Protein AF-A0A941F5E9-F1 (afdb_monomer)

Solvent-accessible surface area (backbone atoms only — not comparable to full-atom values): 12817 Å² total; per-residue (Å²): 137,87,81,87,82,81,92,77,90,82,91,79,88,79,83,85,77,77,79,77,82,74,78,87,77,81,87,81,87,89,70,94,73,84,89,80,88,80,86,87,84,84,90,87,77,89,78,81,79,82,77,56,93,50,72,60,92,78,27,31,37,91,85,70,44,67,61,79,49,82,89,49,44,69,27,59,52,26,17,14,44,67,62,48,64,56,68,90,74,86,52,70,53,51,50,56,78,83,54,34,88,51,96,57,40,43,28,26,33,28,43,47,34,20,51,28,50,43,51,52,52,55,40,51,41,32,75,72,67,32,24,25,55,51,54,35,46,47,70,75,60,58,86,76,94,64,66,59,65,59,54,41,50,50,46,28,59,73,64,71,44,59,70,82,44,76,56,64,80,42,74,66,50,47,48,45,49,51,44,44,50,25,21,70,69,50,76,44,92,77,72,48,71,67,51,48,51,58,16,58,74,74,111

Secondary structure (DSSP, 8-state):
--------------------------------------PPPPP-S--------PPPTT---TTSSSS--TTS-HHHHTT-TT-PBP-S---TTBPPTTT---SSB--BSSHHHHHHHHHHHHHHHHHTT--SHHHHHHHHS--SSS-HHHHHHHHHHHHT--TTPPPP--HHHHHHHHHHHHHHHHTS----HHHHHHHHTT-

Radius of gyration: 22.78 Å; Cα contacts (8 Å, |Δi|>4): 235; chains: 1; bounding box: 55×87×43 Å

Mean predicted aligned error: 12.24 Å

Structure (mmCIF, N/CA/C/O backbone):
data_AF-A0A941F5E9-F1
#
_entry.id   AF-A0A941F5E9-F1
#
loop_
_atom_site.group_PDB
_atom_site.id
_atom_site.type_symbol
_atom_site.label_atom_id
_atom_site.label_alt_id
_atom_site.label_comp_id
_atom_site.label_asym_id
_atom_site.label_entity_id
_atom_site.label_seq_id
_atom_site.pdbx_PDB_ins_code
_atom_site.Cartn_x
_atom_site.Cartn_y
_atom_site.Cartn_z
_atom_site.occupancy
_atom_site.B_iso_or_equiv
_atom_site.auth_seq_id
_atom_site.auth_comp_id
_atom_site.auth_asym_id
_atom_site.auth_atom_id
_atom_site.pdbx_PDB_model_num
ATOM 1 N N . MET A 1 1 ? -1.717 63.035 24.353 1.00 38.66 1 MET A N 1
ATOM 2 C CA . MET A 1 1 ? -1.369 62.977 22.916 1.00 38.66 1 MET A CA 1
ATOM 3 C C . MET A 1 1 ? 0.114 62.695 22.775 1.00 38.66 1 MET A C 1
ATOM 5 O O . MET A 1 1 ? 0.890 63.066 23.644 1.00 38.66 1 MET A O 1
ATOM 9 N N . ASP A 1 2 ? 0.431 61.932 21.743 1.00 37.53 2 ASP A N 1
ATOM 10 C CA . ASP A 1 2 ? 1.411 60.852 21.711 1.00 37.53 2 ASP A CA 1
ATOM 11 C C . ASP A 1 2 ? 2.884 61.284 21.568 1.00 37.53 2 ASP A C 1
ATOM 13 O O . ASP A 1 2 ? 3.202 62.313 20.966 1.00 37.53 2 ASP A O 1
ATOM 17 N N . LYS A 1 3 ? 3.790 60.472 22.124 1.00 35.19 3 LYS A N 1
ATOM 18 C CA . LYS A 1 3 ? 5.248 60.646 22.072 1.00 35.19 3 LYS A CA 1
ATOM 19 C C . LYS A 1 3 ? 5.809 59.931 20.836 1.00 35.19 3 LYS A C 1
ATOM 21 O O . LYS A 1 3 ? 5.682 58.727 20.699 1.00 35.19 3 LYS A O 1
ATOM 26 N N . LYS A 1 4 ? 6.544 60.688 20.011 1.00 37.88 4 LYS A N 1
ATOM 27 C CA . LYS A 1 4 ? 7.885 60.356 19.475 1.00 37.88 4 LYS A CA 1
ATOM 28 C C . LYS A 1 4 ? 8.227 58.849 19.327 1.00 37.88 4 LYS A C 1
ATOM 30 O O . LYS A 1 4 ? 8.533 58.227 20.334 1.00 37.88 4 LYS A O 1
ATOM 35 N N . GLN A 1 5 ? 8.470 58.364 18.097 1.00 33.31 5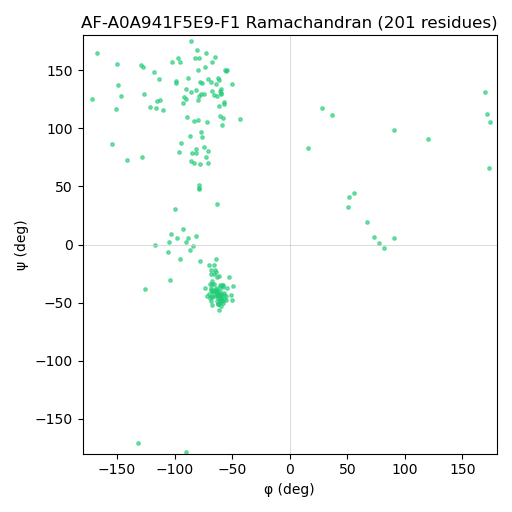 GLN A N 1
ATOM 36 C CA . GLN A 1 5 ? 9.824 58.008 17.599 1.00 33.31 5 GLN A CA 1
ATOM 37 C C . GLN A 1 5 ? 9.851 57.242 16.255 1.00 33.31 5 GLN A C 1
ATOM 39 O O . GLN A 1 5 ? 9.189 56.234 16.064 1.00 33.31 5 GLN A O 1
ATOM 44 N N . LYS A 1 6 ? 10.713 57.758 15.365 1.00 34.59 6 LYS A N 1
ATOM 45 C CA . LYS A 1 6 ? 11.676 57.098 14.458 1.00 34.59 6 LYS A CA 1
ATOM 46 C C . LYS A 1 6 ? 11.300 55.753 13.803 1.00 34.59 6 LYS A C 1
ATOM 48 O O . LYS A 1 6 ? 11.363 54.694 14.414 1.00 34.59 6 LYS A O 1
ATOM 53 N N . LYS A 1 7 ? 11.116 55.820 12.477 1.00 33.38 7 LYS A N 1
ATOM 54 C CA . LYS A 1 7 ? 11.259 54.704 11.531 1.00 33.38 7 LYS A CA 1
ATOM 55 C C . LYS A 1 7 ? 12.668 54.104 11.634 1.00 33.38 7 LYS A C 1
ATOM 57 O O . LYS A 1 7 ? 13.647 54.805 11.385 1.00 33.38 7 LYS A O 1
ATOM 62 N N . ILE A 1 8 ? 12.749 52.815 11.952 1.00 31.50 8 ILE A N 1
ATOM 63 C CA . ILE A 1 8 ? 13.931 51.973 11.752 1.00 31.50 8 ILE A CA 1
ATOM 64 C C . ILE A 1 8 ? 13.565 50.945 10.681 1.00 31.50 8 ILE A C 1
ATOM 66 O O . ILE A 1 8 ? 12.566 50.239 10.794 1.00 31.50 8 ILE A O 1
ATOM 70 N N . LEU A 1 9 ? 14.370 50.918 9.624 1.00 26.20 9 LEU A N 1
ATOM 71 C CA . LEU A 1 9 ? 14.350 49.932 8.553 1.00 26.20 9 LEU A CA 1
ATOM 72 C C . LEU A 1 9 ? 15.061 48.662 9.048 1.00 26.20 9 LEU A C 1
ATOM 74 O O . LEU A 1 9 ? 16.208 48.748 9.478 1.00 26.20 9 LEU A O 1
ATOM 78 N N . PHE A 1 10 ? 14.419 47.499 8.934 1.00 25.64 10 PHE A N 1
ATOM 79 C CA . PHE A 1 10 ? 15.102 46.204 8.962 1.00 25.64 10 PHE A CA 1
ATOM 80 C C . PHE A 1 10 ? 14.805 45.457 7.662 1.00 25.64 10 PHE A C 1
ATOM 82 O O . PHE A 1 10 ? 13.654 45.166 7.343 1.00 25.64 10 PHE A O 1
ATOM 89 N N . ILE A 1 11 ? 15.872 45.176 6.914 1.00 35.97 11 ILE A N 1
ATOM 90 C CA . ILE A 1 11 ? 15.914 44.193 5.834 1.00 35.97 11 ILE A CA 1
ATOM 91 C C . ILE A 1 11 ? 16.383 42.870 6.451 1.00 35.97 11 ILE A C 1
ATOM 93 O O . ILE A 1 11 ? 17.484 42.807 6.990 1.00 35.97 11 ILE A O 1
ATOM 97 N N . SER A 1 12 ? 15.571 41.822 6.330 1.00 27.95 12 SER A N 1
ATOM 98 C CA . SER A 1 12 ? 15.948 40.396 6.330 1.00 27.95 12 SER A CA 1
ATOM 99 C C . SER A 1 12 ? 14.672 39.617 5.958 1.00 27.95 12 SER A C 1
ATOM 101 O O . SER A 1 12 ? 13.603 39.894 6.481 1.00 27.95 12 SER A O 1
ATOM 103 N N . GLY A 1 13 ? 14.617 38.751 4.944 1.00 26.12 13 GLY A N 1
ATOM 104 C CA . GLY A 1 13 ? 15.560 37.692 4.602 1.00 26.12 13 GLY A CA 1
ATOM 105 C C . GLY A 1 13 ? 15.117 36.419 5.327 1.00 26.12 13 GLY A C 1
ATOM 106 O O . GLY A 1 13 ? 15.392 36.283 6.512 1.00 26.12 13 GLY A O 1
ATOM 107 N N . GLY A 1 14 ? 14.405 35.507 4.652 1.00 25.39 14 GLY A N 1
ATOM 108 C CA . GLY A 1 14 ? 13.946 34.269 5.293 1.00 25.39 14 GLY A CA 1
ATOM 109 C C . GLY A 1 14 ? 13.002 33.411 4.457 1.00 25.39 14 GLY A C 1
ATOM 110 O O . GLY A 1 14 ? 11.842 33.229 4.809 1.00 25.39 14 GLY A O 1
ATOM 111 N N . LEU A 1 15 ? 13.512 32.872 3.352 1.00 27.59 15 LEU A N 1
ATOM 112 C CA . LEU A 1 15 ? 12.934 31.738 2.638 1.00 27.59 15 LEU A CA 1
ATOM 113 C C . LEU A 1 15 ? 12.851 30.543 3.609 1.00 27.59 15 LEU A C 1
ATOM 115 O O . LEU A 1 15 ? 13.880 29.981 3.976 1.00 27.59 15 LEU A O 1
ATOM 119 N N . VAL A 1 16 ? 11.655 30.145 4.052 1.00 27.73 16 VAL A N 1
ATOM 120 C CA . VAL A 1 16 ? 11.499 28.915 4.849 1.00 27.73 16 VAL A CA 1
ATOM 121 C C . VAL A 1 16 ? 11.474 27.726 3.894 1.00 27.73 16 VAL A C 1
ATOM 123 O O . VAL A 1 16 ? 10.430 27.177 3.552 1.00 27.73 16 VAL A O 1
ATOM 126 N N . THR A 1 17 ? 12.659 27.326 3.441 1.00 30.50 17 THR A N 1
ATOM 127 C CA . THR A 1 17 ? 12.907 25.973 2.947 1.00 30.50 17 THR A CA 1
ATOM 128 C C . THR A 1 17 ? 12.984 25.036 4.147 1.00 30.50 17 THR A C 1
ATOM 130 O O . THR A 1 17 ? 14.070 24.722 4.632 1.00 30.50 17 THR A O 1
ATOM 133 N N . THR A 1 18 ? 11.848 24.558 4.647 1.00 31.12 18 THR A N 1
ATOM 134 C CA . THR A 1 18 ? 11.848 23.348 5.477 1.00 31.12 18 THR A CA 1
ATOM 135 C C . THR A 1 18 ? 11.891 22.139 4.556 1.00 31.12 18 THR A C 1
ATOM 137 O O . THR A 1 18 ? 10.886 21.517 4.220 1.00 31.12 18 THR A O 1
ATOM 140 N N . GLY A 1 19 ? 13.115 21.822 4.130 1.00 31.33 19 GLY A N 1
ATOM 141 C CA . GLY A 1 19 ? 13.457 20.512 3.613 1.00 31.33 19 GLY A CA 1
ATOM 142 C C . GLY A 1 19 ? 13.172 19.467 4.685 1.00 31.33 19 GLY A C 1
ATOM 143 O O . GLY A 1 19 ? 13.932 19.309 5.633 1.00 31.33 19 GLY A O 1
ATOM 144 N N . ALA A 1 20 ? 12.069 18.745 4.531 1.00 31.70 20 ALA A N 1
ATOM 145 C CA . ALA A 1 20 ? 11.838 17.503 5.241 1.00 31.70 20 ALA A CA 1
ATOM 146 C C . ALA A 1 20 ? 12.254 16.359 4.312 1.00 31.70 20 ALA A C 1
ATOM 148 O O . ALA A 1 20 ? 11.427 15.715 3.670 1.00 31.70 20 ALA A O 1
ATOM 149 N N . ILE A 1 21 ? 13.563 16.106 4.232 1.00 34.19 21 ILE A N 1
ATOM 150 C CA . ILE A 1 21 ? 14.062 14.799 3.800 1.00 34.19 21 ILE A CA 1
ATOM 151 C C . ILE A 1 21 ? 13.743 13.832 4.945 1.00 34.19 21 ILE A C 1
ATOM 153 O O . ILE A 1 21 ? 14.587 13.523 5.779 1.00 34.19 21 ILE A O 1
ATOM 157 N N . VAL A 1 22 ? 12.498 13.361 5.017 1.00 32.97 22 VAL A N 1
ATOM 158 C CA . VAL A 1 22 ? 12.153 12.193 5.835 1.00 32.97 22 VAL A CA 1
ATOM 159 C C . VAL A 1 22 ? 12.438 10.975 4.969 1.00 32.97 22 VAL A C 1
ATOM 161 O O . VAL A 1 22 ? 11.565 10.405 4.322 1.00 32.97 22 VAL A O 1
ATOM 164 N N . THR A 1 23 ? 13.719 10.616 4.881 1.00 31.62 23 THR A N 1
ATOM 165 C CA . THR A 1 23 ? 14.115 9.329 4.307 1.00 31.62 23 THR A CA 1
ATOM 166 C C . THR A 1 23 ? 13.826 8.262 5.352 1.00 31.62 23 THR A C 1
ATOM 168 O O . THR A 1 23 ? 14.656 7.982 6.211 1.00 31.62 23 THR A O 1
ATOM 171 N N . THR A 1 24 ? 12.641 7.658 5.286 1.00 36.28 24 THR A N 1
ATOM 172 C CA . THR A 1 24 ? 12.257 6.556 6.170 1.00 36.28 24 THR A CA 1
ATOM 173 C C . THR A 1 24 ? 13.214 5.369 5.982 1.00 36.28 24 THR A C 1
ATOM 175 O O . THR A 1 24 ? 13.256 4.696 4.944 1.00 36.28 24 THR A O 1
ATOM 178 N N . ILE A 1 25 ? 14.027 5.112 7.004 1.00 37.88 25 ILE A N 1
ATOM 179 C CA . ILE A 1 25 ? 14.718 3.847 7.259 1.00 37.88 25 ILE A CA 1
ATOM 180 C C . ILE A 1 25 ? 14.036 3.270 8.492 1.00 37.88 25 ILE A C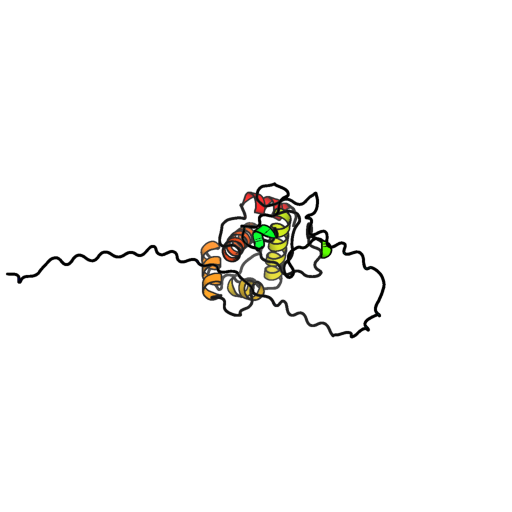 1
ATOM 182 O O . ILE A 1 25 ? 14.175 3.854 9.550 1.00 37.88 25 ILE A O 1
ATOM 186 N N . LEU A 1 26 ? 13.354 2.122 8.405 1.00 37.97 26 LEU A N 1
ATOM 187 C CA . LEU A 1 26 ? 12.934 1.405 9.626 1.00 37.97 26 LEU A CA 1
ATOM 188 C C . LEU A 1 26 ? 12.754 -0.092 9.406 1.00 37.97 26 LEU A C 1
ATOM 190 O O . LEU A 1 26 ? 11.739 -0.553 8.892 1.00 37.97 26 LEU A O 1
ATOM 194 N N . LEU A 1 27 ? 13.863 -0.824 9.553 1.00 31.34 27 LEU A N 1
ATOM 195 C CA . LEU A 1 27 ? 13.953 -2.280 9.392 1.00 31.34 27 LEU A CA 1
ATOM 196 C C . LEU A 1 27 ? 13.662 -2.824 10.780 1.00 31.34 27 LEU A C 1
ATOM 198 O O . LEU A 1 27 ? 14.276 -2.344 11.723 1.00 31.34 27 LEU A O 1
ATOM 202 N N . ILE A 1 28 ? 12.800 -3.831 10.876 1.00 37.75 28 ILE A N 1
ATOM 203 C CA . ILE A 1 28 ? 13.044 -5.117 11.544 1.00 37.75 28 ILE A CA 1
ATOM 204 C C . ILE A 1 28 ? 11.707 -5.865 11.526 1.00 37.75 28 ILE A C 1
ATOM 206 O O . ILE A 1 28 ? 10.797 -5.583 12.296 1.00 37.75 28 ILE A O 1
ATOM 210 N N . ARG A 1 29 ? 11.604 -6.872 10.653 1.00 41.31 29 ARG A N 1
ATOM 211 C CA . ARG A 1 29 ? 10.613 -7.945 10.781 1.00 41.31 29 ARG A CA 1
ATOM 212 C C . ARG A 1 29 ? 11.307 -9.093 11.512 1.00 41.31 29 ARG A C 1
ATOM 214 O O . ARG A 1 29 ? 11.933 -9.943 10.883 1.00 41.31 29 ARG A O 1
ATOM 221 N N . ARG A 1 30 ? 11.285 -9.090 12.850 1.00 32.94 30 ARG A N 1
ATOM 222 C CA . ARG A 1 30 ? 11.841 -10.196 13.651 1.00 32.94 30 ARG A CA 1
ATOM 223 C C . ARG A 1 30 ? 10.912 -11.410 13.527 1.00 32.94 30 ARG A C 1
ATOM 225 O O . ARG A 1 30 ? 9.851 -11.457 14.136 1.00 32.94 30 ARG A O 1
ATOM 232 N N . ARG A 1 31 ? 11.332 -12.417 12.758 1.00 39.66 31 ARG A N 1
ATOM 233 C CA . ARG A 1 31 ? 10.872 -13.806 12.907 1.00 39.66 31 ARG A CA 1
ATOM 234 C C . ARG A 1 31 ? 12.073 -14.660 13.307 1.00 39.66 31 ARG A C 1
ATOM 236 O O . ARG A 1 31 ? 13.047 -14.741 12.567 1.00 39.66 31 ARG A O 1
ATOM 243 N N . ASN A 1 32 ? 11.995 -15.262 14.492 1.00 31.41 32 ASN A N 1
ATOM 244 C CA . ASN A 1 32 ? 12.968 -16.221 15.012 1.00 31.41 32 ASN A CA 1
ATOM 245 C C . ASN A 1 32 ? 13.118 -17.411 14.053 1.00 31.41 32 ASN A C 1
ATOM 247 O O . ASN A 1 32 ? 12.147 -18.127 13.806 1.00 31.41 32 ASN A O 1
ATOM 251 N N . LYS A 1 33 ? 14.338 -17.675 13.573 1.00 38.69 33 LYS A N 1
ATOM 252 C CA . LYS A 1 33 ? 14.728 -19.000 13.076 1.00 38.69 33 LYS A CA 1
ATOM 253 C C . LYS A 1 33 ? 16.207 -19.243 13.391 1.00 38.69 33 LYS A C 1
ATOM 255 O O . LYS A 1 33 ? 17.048 -18.388 13.134 1.00 38.69 33 LYS A O 1
ATOM 260 N N . LYS A 1 34 ? 16.471 -20.385 14.033 1.00 32.44 34 LYS A N 1
ATOM 261 C CA . LYS A 1 34 ? 17.765 -20.835 14.566 1.00 32.44 34 LYS A CA 1
ATOM 262 C C . LYS A 1 34 ? 18.892 -20.725 13.526 1.00 32.44 34 LYS A C 1
ATOM 264 O O . LYS A 1 34 ? 18.698 -21.086 12.368 1.00 32.44 34 LYS A O 1
ATOM 269 N N . ARG A 1 35 ? 20.064 -20.257 13.973 1.00 34.53 35 ARG A N 1
ATOM 270 C CA . ARG A 1 35 ? 21.338 -20.293 13.236 1.00 34.53 35 ARG A CA 1
ATOM 271 C C . ARG A 1 35 ? 21.702 -21.746 12.911 1.00 34.53 35 ARG A C 1
ATOM 273 O O . ARG A 1 35 ? 21.731 -22.571 13.818 1.00 34.53 35 ARG A O 1
ATOM 280 N N . GLN A 1 36 ? 22.039 -22.025 11.657 1.00 32.94 36 GLN A N 1
ATOM 281 C CA . GLN A 1 36 ? 22.926 -23.133 11.307 1.00 32.94 36 GLN A CA 1
ATOM 282 C C . GLN A 1 36 ? 24.198 -22.535 10.704 1.00 32.94 36 GLN A C 1
ATOM 284 O O . GLN A 1 36 ? 24.140 -21.713 9.791 1.00 32.94 36 GLN A O 1
ATOM 289 N N . GLN A 1 37 ? 25.323 -22.892 11.314 1.00 30.23 37 GLN A N 1
ATOM 290 C CA . GLN A 1 37 ? 26.689 -22.604 10.889 1.00 30.23 37 GLN A CA 1
ATOM 291 C C . GLN A 1 37 ? 27.079 -23.634 9.820 1.00 30.23 37 GLN A C 1
ATOM 293 O O . GLN A 1 37 ? 26.855 -24.824 10.020 1.00 30.23 37 GLN A O 1
ATOM 298 N N . GLY A 1 38 ? 27.662 -23.184 8.708 1.00 31.09 38 GLY A N 1
ATOM 299 C CA . GLY A 1 38 ? 28.208 -24.039 7.652 1.00 31.09 38 GLY A CA 1
ATOM 300 C C . GLY A 1 38 ? 29.396 -23.355 6.968 1.00 31.09 38 GLY A C 1
ATOM 301 O O . GLY A 1 38 ? 29.362 -22.145 6.758 1.00 31.09 38 GLY A O 1
ATOM 302 N N . LEU A 1 39 ? 30.446 -24.140 6.718 1.00 29.89 39 LEU A N 1
ATOM 303 C CA . LEU A 1 39 ? 31.827 -23.797 6.344 1.00 29.89 39 LEU A CA 1
ATOM 304 C C . 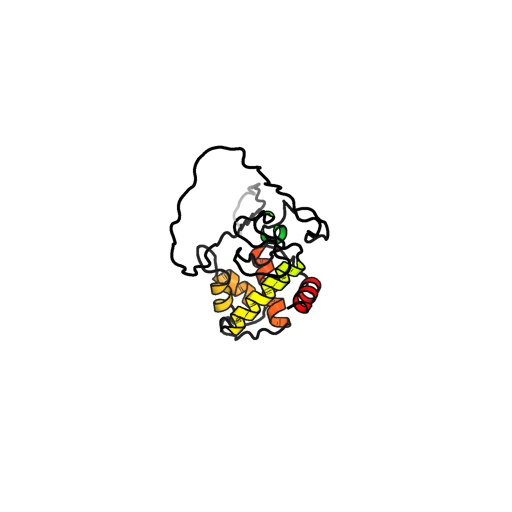LEU A 1 39 ? 32.011 -22.931 5.076 1.00 29.89 39 LEU A C 1
ATOM 306 O O . LEU A 1 39 ? 31.274 -23.051 4.102 1.00 29.89 39 LEU A O 1
ATOM 310 N N . LEU A 1 40 ? 33.092 -22.137 5.073 1.00 31.03 40 LEU A N 1
ATOM 311 C CA . LEU A 1 40 ? 33.660 -21.442 3.907 1.00 31.03 40 LEU A CA 1
ATOM 312 C C . LEU A 1 40 ? 34.435 -22.418 2.997 1.00 31.03 40 LEU A C 1
ATOM 314 O O . LEU A 1 40 ? 35.231 -23.194 3.530 1.00 31.03 40 LEU A O 1
ATOM 318 N N . PRO A 1 41 ? 34.336 -22.329 1.655 1.00 34.22 41 PRO A N 1
ATOM 319 C CA . PRO A 1 41 ? 35.316 -22.933 0.763 1.00 34.22 41 PRO A CA 1
ATOM 320 C C . PRO A 1 41 ? 36.378 -21.931 0.278 1.00 34.22 41 PRO A C 1
ATOM 322 O O . PRO A 1 41 ? 36.239 -20.711 0.367 1.00 34.22 41 PRO A O 1
ATOM 325 N N . HIS A 1 42 ? 37.474 -22.524 -0.186 1.00 30.05 42 HIS A N 1
ATOM 326 C CA . HIS A 1 42 ? 38.802 -21.965 -0.405 1.00 30.05 42 HIS A CA 1
ATOM 327 C C . HIS A 1 42 ? 38.983 -21.158 -1.705 1.00 30.05 42 HIS A C 1
ATOM 329 O O . HIS A 1 42 ? 38.166 -21.168 -2.621 1.00 30.05 42 HIS A O 1
ATOM 335 N N . ARG A 1 43 ? 40.119 -20.458 -1.733 1.00 33.44 43 ARG A N 1
ATOM 336 C CA . ARG A 1 43 ? 40.593 -19.446 -2.682 1.00 33.44 43 ARG A CA 1
ATOM 337 C C . ARG A 1 43 ? 41.044 -20.054 -4.023 1.00 33.44 43 ARG A C 1
ATOM 339 O O . ARG A 1 43 ? 41.935 -20.892 -4.030 1.00 33.44 43 ARG A O 1
ATOM 346 N N . GLY A 1 44 ? 40.532 -19.503 -5.129 1.00 33.16 44 GLY A N 1
ATOM 347 C CA . GLY A 1 44 ? 41.242 -19.436 -6.415 1.00 33.16 44 GLY A CA 1
ATOM 348 C C . GLY A 1 44 ? 40.582 -20.124 -7.612 1.00 33.16 44 GLY A C 1
ATOM 349 O O . GLY A 1 44 ? 40.902 -21.269 -7.880 1.00 33.16 44 GLY A O 1
ATOM 350 N N . SER A 1 45 ? 39.754 -19.379 -8.364 1.00 30.56 45 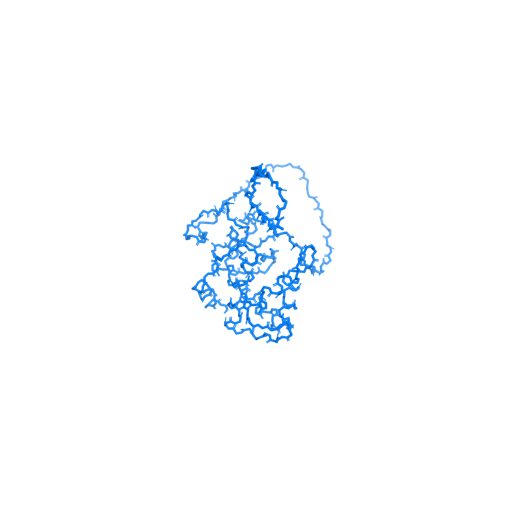SER A N 1
ATOM 351 C CA . SER A 1 45 ? 39.672 -19.389 -9.845 1.00 30.56 45 SER A CA 1
ATOM 352 C C . SER A 1 45 ? 38.462 -18.560 -10.316 1.00 30.56 45 SER A C 1
ATOM 354 O O . SER A 1 45 ? 37.325 -18.923 -10.035 1.00 30.56 45 SER A O 1
ATOM 356 N N . ASN A 1 46 ? 38.727 -17.424 -10.978 1.00 41.91 46 ASN A N 1
ATOM 357 C CA . ASN A 1 46 ? 37.825 -16.557 -11.765 1.00 41.91 46 ASN A CA 1
ATOM 358 C C . ASN A 1 46 ? 36.304 -16.748 -11.573 1.00 41.91 46 ASN A C 1
ATOM 360 O O . ASN A 1 46 ? 35.636 -17.385 -12.386 1.00 41.91 46 ASN A O 1
ATOM 364 N N . ILE A 1 47 ? 35.735 -16.123 -10.537 1.00 33.12 47 ILE A N 1
ATOM 365 C CA . ILE A 1 47 ? 34.278 -16.035 -10.382 1.00 33.12 47 ILE A CA 1
ATOM 366 C C . ILE A 1 47 ? 33.773 -14.917 -11.297 1.00 33.12 47 ILE A C 1
ATOM 368 O O . ILE A 1 47 ? 33.974 -13.735 -11.019 1.00 33.12 47 ILE A O 1
ATOM 372 N N . LEU A 1 48 ? 33.120 -15.310 -12.390 1.00 30.28 48 LEU A N 1
ATOM 373 C CA . LEU A 1 48 ? 32.296 -14.458 -13.244 1.00 30.28 48 LEU A CA 1
ATOM 374 C C . LEU A 1 48 ? 31.405 -13.538 -12.395 1.00 30.28 48 LEU A C 1
ATOM 376 O O . LEU A 1 48 ? 30.425 -13.968 -11.788 1.00 30.28 48 LEU A O 1
ATOM 380 N N . THR A 1 49 ? 31.737 -12.251 -12.377 1.00 33.62 49 THR A N 1
ATOM 381 C CA . THR A 1 49 ? 30.937 -11.178 -11.790 1.00 33.62 49 THR A CA 1
ATOM 382 C C . THR A 1 49 ? 29.721 -10.898 -12.673 1.00 33.62 49 THR A C 1
ATOM 384 O O . THR A 1 49 ? 29.651 -9.889 -13.368 1.00 33.62 49 THR A O 1
ATOM 387 N N . THR A 1 50 ? 28.701 -11.752 -12.652 1.00 35.75 50 THR A N 1
ATOM 388 C CA . THR A 1 50 ? 27.425 -11.446 -13.327 1.00 35.75 50 THR A CA 1
ATOM 389 C C . THR A 1 50 ? 26.556 -10.494 -12.489 1.00 35.75 50 THR A C 1
ATOM 391 O O . THR A 1 50 ? 25.358 -10.683 -12.329 1.00 35.75 50 THR A O 1
ATOM 394 N N . ASN A 1 51 ? 27.152 -9.405 -11.985 1.00 39.09 51 ASN A N 1
ATOM 395 C CA . ASN A 1 51 ? 26.433 -8.231 -11.483 1.00 39.09 51 ASN A CA 1
ATOM 396 C C . ASN A 1 51 ? 25.957 -7.391 -12.677 1.00 39.09 51 ASN A C 1
ATOM 398 O O . ASN A 1 51 ? 26.447 -6.283 -12.906 1.00 39.09 51 ASN A O 1
ATOM 402 N N . ARG A 1 52 ? 24.995 -7.886 -13.460 1.00 48.56 52 ARG A N 1
ATOM 403 C CA . ARG A 1 52 ? 24.259 -6.968 -14.333 1.00 48.56 52 ARG A CA 1
ATOM 404 C C . ARG A 1 52 ? 23.260 -6.224 -13.457 1.00 48.56 52 ARG A C 1
ATOM 406 O O . ARG A 1 52 ? 22.179 -6.721 -13.178 1.00 48.56 52 ARG A O 1
ATOM 413 N N . ASN A 1 53 ? 23.636 -5.021 -13.019 1.00 62.28 53 ASN A N 1
ATOM 414 C CA . ASN A 1 53 ? 22.764 -4.013 -12.394 1.00 62.28 53 ASN A CA 1
ATOM 415 C C . ASN A 1 53 ? 21.664 -3.510 -13.368 1.00 62.28 53 ASN A C 1
ATOM 417 O O . ASN A 1 53 ? 21.300 -2.330 -13.367 1.00 62.28 53 ASN A O 1
ATOM 421 N N . GLU A 1 54 ? 21.145 -4.375 -14.231 1.00 78.50 54 GLU A N 1
ATOM 422 C CA . GLU A 1 54 ? 20.179 -4.079 -15.280 1.00 78.50 54 GLU A CA 1
ATOM 423 C C . GLU A 1 54 ? 18.781 -4.447 -14.785 1.00 78.50 54 GLU A C 1
ATOM 425 O O . GLU A 1 54 ? 18.583 -5.441 -14.087 1.00 78.50 54 GLU A O 1
ATOM 430 N N . LEU A 1 55 ? 17.807 -3.591 -15.090 1.00 87.25 55 LEU A N 1
ATOM 431 C CA . LEU A 1 55 ? 16.410 -3.896 -14.805 1.00 87.25 55 LEU A CA 1
ATOM 432 C C . LEU A 1 55 ? 15.910 -4.947 -15.812 1.00 87.25 55 LEU A C 1
ATOM 434 O O . LEU A 1 55 ? 16.425 -4.997 -16.930 1.00 87.25 55 LEU A O 1
ATOM 438 N N . PRO A 1 56 ? 14.907 -5.765 -15.451 1.00 90.69 56 PRO A N 1
ATOM 439 C CA . PRO A 1 56 ? 14.260 -6.667 -16.399 1.00 90.69 56 PRO A CA 1
ATOM 440 C C . PRO A 1 56 ? 13.744 -5.925 -17.633 1.00 90.69 56 PRO A C 1
ATOM 442 O O . PRO A 1 56 ? 13.316 -4.774 -17.533 1.00 90.69 56 PRO A O 1
ATOM 445 N N . SER A 1 57 ? 13.705 -6.602 -18.780 1.00 91.50 57 SER A N 1
ATOM 446 C CA . SER A 1 57 ? 13.154 -6.030 -20.016 1.00 91.50 57 SER A CA 1
ATOM 447 C C . SER A 1 57 ? 11.669 -5.668 -19.902 1.00 91.50 57 SER A C 1
ATOM 449 O O . SER A 1 57 ? 11.218 -4.746 -20.574 1.00 91.50 57 SER A O 1
ATOM 451 N N . ASP A 1 58 ? 10.922 -6.357 -19.032 1.00 93.56 58 ASP A N 1
ATOM 452 C CA . ASP A 1 58 ? 9.513 -6.091 -18.727 1.00 93.56 58 ASP A CA 1
ATOM 453 C C . ASP A 1 58 ? 9.313 -5.159 -17.518 1.00 93.56 58 ASP A C 1
ATOM 455 O O . ASP A 1 58 ? 8.200 -5.047 -16.993 1.00 93.56 58 ASP A O 1
ATOM 459 N N . PHE A 1 59 ? 10.373 -4.484 -17.058 1.00 96.19 59 PHE A N 1
ATOM 460 C CA . PHE A 1 59 ? 10.253 -3.469 -16.022 1.00 96.19 59 PHE A CA 1
ATOM 461 C C . PHE A 1 59 ? 9.487 -2.254 -16.547 1.00 96.19 59 PHE A C 1
ATOM 463 O O . PHE A 1 59 ? 9.800 -1.696 -17.595 1.00 96.19 59 PHE A O 1
ATOM 470 N N . GLN A 1 60 ? 8.520 -1.802 -15.761 1.00 97.75 60 GLN A N 1
ATOM 471 C CA . GLN A 1 60 ? 7.736 -0.607 -15.992 1.00 97.75 60 GLN A CA 1
ATOM 472 C C . GLN A 1 60 ? 7.811 0.276 -14.746 1.00 97.75 60 GLN A C 1
ATOM 474 O O . GLN A 1 60 ? 7.566 -0.180 -13.633 1.00 97.75 60 GLN A O 1
ATOM 479 N N . ASN A 1 61 ? 8.140 1.548 -14.912 1.00 96.44 61 ASN A N 1
AT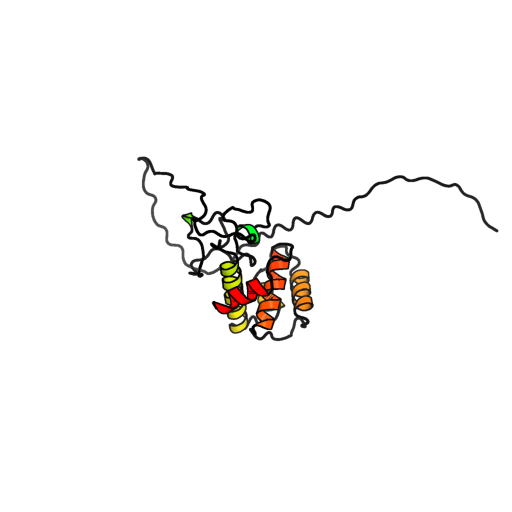OM 480 C CA . ASN A 1 61 ? 8.112 2.548 -13.854 1.00 96.44 61 ASN A CA 1
ATOM 481 C C . ASN A 1 61 ? 6.737 3.238 -13.775 1.00 96.44 61 ASN A C 1
ATOM 483 O O . ASN A 1 61 ? 5.812 2.940 -14.530 1.00 96.44 61 ASN A O 1
ATOM 487 N N . TRP A 1 62 ? 6.599 4.194 -12.858 1.00 96.19 62 TRP A N 1
ATOM 488 C CA . TRP A 1 62 ? 5.348 4.923 -12.609 1.00 96.19 62 TRP A CA 1
ATOM 489 C C . TRP A 1 62 ? 4.882 5.809 -13.768 1.00 96.19 62 TRP A C 1
ATOM 491 O O . TRP A 1 62 ? 3.703 6.139 -13.829 1.00 96.19 62 TRP A O 1
ATOM 501 N N . ASN A 1 63 ? 5.776 6.130 -14.707 1.00 94.94 63 ASN A N 1
ATOM 502 C CA . ASN A 1 63 ? 5.478 6.904 -15.912 1.00 94.94 63 ASN A CA 1
ATOM 503 C C . ASN A 1 63 ? 5.246 5.999 -17.136 1.00 94.94 63 ASN A C 1
ATOM 505 O O . ASN A 1 63 ? 5.146 6.492 -18.254 1.00 94.94 63 ASN A O 1
ATOM 509 N N . GLY A 1 64 ? 5.216 4.674 -16.952 1.00 92.69 64 GLY A N 1
ATOM 510 C CA . GLY A 1 64 ? 5.037 3.701 -18.029 1.00 92.69 64 GLY A CA 1
ATOM 511 C C . GLY A 1 64 ? 6.305 3.351 -18.817 1.00 92.69 64 GLY A C 1
ATOM 512 O O . GLY A 1 64 ? 6.235 2.477 -19.675 1.00 92.69 64 GLY A O 1
ATOM 513 N N . GLY A 1 65 ? 7.450 3.976 -18.521 1.00 93.25 65 GLY A N 1
ATOM 514 C CA . GLY A 1 65 ? 8.740 3.678 -19.158 1.00 93.25 65 GLY A CA 1
ATOM 515 C C . GLY A 1 65 ? 9.495 2.525 -18.486 1.00 93.25 65 GLY A C 1
ATOM 516 O O . GLY A 1 65 ? 9.091 2.049 -17.433 1.00 93.25 65 GLY A O 1
ATOM 517 N N . ASN A 1 66 ? 10.629 2.108 -19.051 1.00 92.50 66 ASN A N 1
ATOM 518 C CA . ASN A 1 66 ? 11.438 0.978 -18.558 1.00 92.50 66 ASN A CA 1
ATOM 519 C C . ASN A 1 66 ? 12.707 1.391 -17.785 1.00 92.50 66 ASN A C 1
ATOM 521 O O . ASN A 1 66 ? 13.551 0.562 -17.448 1.00 92.50 66 ASN A O 1
ATOM 525 N N . THR A 1 67 ? 12.850 2.680 -17.481 1.00 91.31 67 THR A N 1
ATOM 526 C CA . THR A 1 67 ? 14.025 3.231 -16.798 1.00 91.31 67 THR A CA 1
ATOM 527 C C . THR A 1 67 ? 13.817 3.354 -15.292 1.00 91.31 67 THR A C 1
ATOM 529 O O . THR A 1 67 ? 12.695 3.461 -14.789 1.00 91.31 67 THR A O 1
ATOM 532 N N . TYR A 1 68 ? 14.923 3.384 -14.547 1.00 89.44 68 TYR A N 1
ATOM 533 C CA . TYR A 1 68 ? 14.896 3.641 -13.110 1.00 89.44 68 TYR A CA 1
ATOM 534 C C . TYR A 1 68 ? 14.698 5.136 -12.826 1.00 89.44 68 TYR A C 1
ATOM 536 O O . TYR A 1 68 ? 15.450 5.969 -13.329 1.00 89.44 68 TYR A O 1
ATOM 544 N N . LEU A 1 69 ? 13.733 5.488 -11.975 1.00 92.12 69 LEU A N 1
ATOM 545 C CA . LEU A 1 69 ? 13.448 6.882 -11.611 1.00 92.12 69 LEU A CA 1
ATOM 546 C C . LEU A 1 69 ? 14.395 7.368 -10.500 1.00 92.12 69 LEU A C 1
ATOM 548 O O . LEU A 1 69 ? 13.977 7.535 -9.362 1.00 92.12 69 LEU A O 1
ATOM 552 N N . SER A 1 70 ?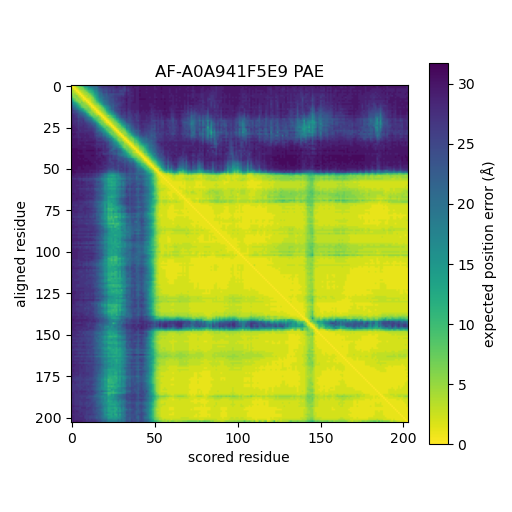 15.683 7.566 -10.793 1.00 88.25 70 SER A N 1
ATOM 553 C CA . SER A 1 70 ? 16.735 7.847 -9.790 1.00 88.25 70 SER A CA 1
ATOM 554 C C . SER A 1 70 ? 16.402 8.962 -8.784 1.00 88.25 70 SER A C 1
ATOM 556 O O . SER A 1 70 ? 16.743 8.823 -7.606 1.00 88.25 70 SER A O 1
ATOM 558 N N . ASN A 1 71 ? 15.692 10.003 -9.226 1.00 91.25 71 ASN A N 1
ATOM 559 C CA . ASN A 1 71 ? 15.316 11.172 -8.422 1.00 91.25 71 ASN A CA 1
ATOM 560 C C . ASN A 1 71 ? 14.003 11.004 -7.631 1.00 91.25 71 ASN A C 1
ATOM 562 O O . ASN A 1 71 ? 13.637 11.892 -6.867 1.00 91.25 71 ASN A O 1
ATOM 566 N N . ALA A 1 72 ? 13.280 9.893 -7.802 1.00 93.69 72 ALA A N 1
ATOM 567 C CA . ALA A 1 72 ? 12.042 9.635 -7.071 1.00 93.69 72 ALA A CA 1
ATOM 568 C C . ALA A 1 72 ? 12.310 9.057 -5.662 1.00 93.69 72 ALA A C 1
ATOM 570 O O . ALA A 1 72 ? 13.380 8.483 -5.415 1.00 93.69 72 ALA A O 1
ATOM 571 N N . PRO A 1 73 ? 11.337 9.143 -4.733 1.00 95.25 73 PRO A N 1
ATOM 572 C CA . PRO A 1 73 ? 11.420 8.480 -3.432 1.00 95.25 73 PRO A CA 1
ATOM 573 C C . PRO A 1 73 ? 11.667 6.973 -3.569 1.00 95.25 73 PRO A C 1
ATOM 575 O O . PRO A 1 73 ? 11.214 6.347 -4.528 1.00 95.25 73 PRO A O 1
ATOM 578 N N . ARG A 1 74 ? 12.356 6.363 -2.593 1.00 95.38 74 ARG A N 1
ATOM 579 C CA . ARG A 1 74 ? 12.791 4.951 -2.648 1.00 95.38 74 ARG A CA 1
ATOM 580 C C . ARG A 1 74 ? 11.660 3.985 -3.024 1.00 95.38 74 ARG A C 1
ATOM 582 O O . ARG A 1 74 ? 11.864 3.170 -3.920 1.00 95.38 74 ARG A O 1
ATOM 589 N N . GLY A 1 75 ? 10.493 4.093 -2.387 1.00 96.50 75 GLY A N 1
ATOM 590 C CA . GLY A 1 75 ? 9.350 3.223 -2.674 1.00 96.50 75 GLY A CA 1
ATOM 591 C C . GLY A 1 75 ? 8.873 3.339 -4.124 1.00 96.50 75 GLY A C 1
ATOM 592 O O . GLY A 1 75 ? 8.569 2.334 -4.761 1.00 96.50 75 GLY A O 1
ATOM 593 N N . ILE A 1 76 ? 8.921 4.539 -4.702 1.00 98.00 76 ILE A N 1
ATOM 594 C CA . ILE A 1 76 ? 8.579 4.781 -6.109 1.00 98.00 76 ILE A CA 1
ATOM 595 C C . ILE A 1 76 ? 9.621 4.156 -7.036 1.00 98.00 76 ILE A C 1
ATOM 597 O O . ILE A 1 76 ? 9.264 3.408 -7.944 1.00 98.00 76 ILE A O 1
ATOM 601 N N . ARG A 1 77 ? 10.917 4.342 -6.768 1.00 96.75 77 ARG A N 1
ATOM 602 C CA . ARG A 1 77 ? 11.969 3.700 -7.579 1.00 96.75 77 ARG A CA 1
ATOM 603 C C . ARG A 1 77 ? 11.864 2.176 -7.580 1.00 96.75 77 ARG A C 1
ATOM 605 O O . ARG A 1 77 ? 12.111 1.538 -8.598 1.00 96.75 77 ARG A O 1
ATOM 612 N N . ASN A 1 78 ? 11.449 1.614 -6.449 1.00 97.62 78 ASN A N 1
ATOM 613 C CA . ASN A 1 78 ? 11.308 0.177 -6.257 1.00 97.62 78 ASN A CA 1
ATOM 614 C C . ASN A 1 78 ? 9.967 -0.385 -6.765 1.00 97.62 78 ASN A C 1
ATOM 616 O O . ASN A 1 78 ? 9.735 -1.586 -6.634 1.00 97.62 78 ASN A O 1
ATOM 620 N N . ASN A 1 79 ? 9.057 0.448 -7.292 1.00 98.56 79 ASN A N 1
ATOM 621 C CA . ASN A 1 79 ? 7.655 0.074 -7.534 1.00 98.56 79 ASN A CA 1
ATOM 622 C C . ASN A 1 79 ? 6.981 -0.555 -6.299 1.00 98.56 79 ASN A C 1
ATOM 624 O O . ASN A 1 79 ? 6.129 -1.427 -6.419 1.00 98.56 79 ASN A O 1
ATOM 628 N N . ASN A 1 80 ? 7.376 -0.126 -5.105 1.00 98.31 80 ASN A N 1
ATOM 629 C CA . ASN A 1 80 ? 6.965 -0.639 -3.805 1.00 98.31 80 ASN A CA 1
ATOM 630 C C . ASN A 1 80 ? 6.490 0.537 -2.931 1.00 98.31 80 ASN A C 1
ATOM 632 O O . ASN A 1 80 ? 7.220 0.990 -2.045 1.00 98.31 80 ASN A O 1
ATOM 636 N N . PRO A 1 81 ? 5.281 1.070 -3.181 1.00 97.50 81 PRO A N 1
ATOM 637 C CA . PRO A 1 81 ? 4.806 2.286 -2.517 1.00 97.50 81 PRO A CA 1
ATOM 638 C C . PRO A 1 81 ? 4.610 2.108 -1.009 1.00 97.50 81 PRO A C 1
ATOM 640 O O . PRO A 1 81 ? 4.628 3.087 -0.272 1.00 97.50 81 PRO A O 1
ATOM 643 N N . GLY A 1 82 ? 4.442 0.869 -0.550 1.00 95.50 82 GLY A N 1
ATOM 644 C CA . GLY A 1 82 ? 4.290 0.537 0.858 1.00 95.50 82 GLY A CA 1
ATOM 645 C C . GLY A 1 82 ? 5.600 0.246 1.588 1.00 95.50 82 GLY A C 1
ATOM 646 O O . GLY A 1 82 ? 5.532 -0.127 2.753 1.00 95.50 82 GLY A O 1
ATOM 647 N N . ASN A 1 83 ? 6.766 0.348 0.934 1.00 95.38 83 ASN A N 1
ATOM 648 C CA . ASN A 1 83 ? 8.061 -0.021 1.520 1.00 95.38 83 ASN A CA 1
ATOM 649 C C . ASN A 1 83 ? 8.066 -1.441 2.137 1.00 95.38 83 ASN A C 1
ATOM 651 O O . ASN A 1 83 ? 8.662 -1.682 3.188 1.00 95.38 83 ASN A O 1
ATOM 655 N N . LEU A 1 84 ? 7.432 -2.415 1.472 1.00 95.50 84 LEU A N 1
ATOM 656 C CA . LEU A 1 84 ? 7.454 -3.815 1.905 1.00 95.50 84 LEU A CA 1
ATOM 657 C C . LEU A 1 84 ? 8.892 -4.344 1.940 1.00 95.50 84 LEU A C 1
ATOM 659 O O . LEU A 1 84 ? 9.645 -4.193 0.976 1.00 95.50 84 LEU A O 1
ATOM 663 N N . ILE A 1 85 ? 9.285 -4.959 3.054 1.00 93.88 85 ILE A N 1
ATOM 664 C CA . ILE A 1 85 ? 10.635 -5.506 3.251 1.00 93.88 85 ILE A CA 1
ATOM 665 C C . ILE A 1 85 ? 10.822 -6.753 2.385 1.00 93.88 85 ILE A C 1
ATOM 667 O O . ILE A 1 85 ? 9.911 -7.572 2.271 1.00 93.88 85 ILE A O 1
ATOM 671 N N . TYR A 1 86 ? 12.023 -6.923 1.829 1.00 94.69 86 TYR A N 1
ATOM 672 C CA . TYR A 1 86 ? 12.380 -8.120 1.079 1.00 94.69 86 TYR A CA 1
ATOM 673 C C . TYR A 1 86 ? 12.304 -9.367 1.967 1.00 94.69 86 TYR A C 1
ATOM 675 O O . TYR A 1 86 ? 13.019 -9.484 2.964 1.00 94.69 86 TYR A O 1
ATOM 683 N N . THR A 1 87 ? 11.449 -10.319 1.602 1.00 94.50 87 THR A N 1
ATOM 684 C CA . THR A 1 87 ? 11.263 -11.594 2.317 1.00 94.50 87 THR A CA 1
ATOM 685 C C . THR A 1 87 ? 11.279 -12.784 1.352 1.00 94.50 87 THR A C 1
ATOM 687 O O . THR A 1 87 ? 11.570 -12.634 0.172 1.00 94.50 87 THR A O 1
ATOM 690 N N . ASN A 1 88 ? 10.931 -13.986 1.820 1.00 94.25 88 ASN A N 1
ATOM 691 C CA . ASN A 1 88 ? 10.724 -15.153 0.951 1.00 94.25 88 ASN A CA 1
ATOM 692 C C . ASN A 1 88 ? 9.281 -15.265 0.424 1.00 94.25 88 ASN A C 1
ATOM 694 O O . ASN A 1 88 ? 8.939 -16.259 -0.216 1.00 94.25 88 ASN A O 1
ATOM 698 N N . ILE A 1 89 ? 8.418 -14.276 0.692 1.00 95.00 89 ILE A N 1
ATOM 699 C CA . ILE A 1 89 ? 7.062 -14.261 0.138 1.00 95.00 89 ILE A CA 1
ATOM 700 C C . ILE A 1 89 ? 7.162 -14.099 -1.384 1.00 95.00 89 ILE A C 1
ATOM 702 O O . ILE A 1 89 ? 7.849 -13.204 -1.891 1.00 95.00 89 ILE A O 1
ATOM 706 N N . LYS A 1 90 ? 6.480 -14.993 -2.106 1.00 96.00 90 LYS A N 1
ATOM 707 C CA . LYS A 1 90 ? 6.421 -15.028 -3.571 1.00 96.00 90 LYS A CA 1
ATOM 708 C C . LYS A 1 90 ? 5.318 -14.098 -4.075 1.00 96.00 90 LYS A C 1
ATOM 710 O O . LYS A 1 90 ? 4.255 -14.546 -4.494 1.00 96.00 90 LYS A O 1
ATOM 715 N N . TRP A 1 91 ? 5.536 -12.791 -3.975 1.00 97.88 91 TRP A N 1
ATOM 716 C CA . TRP A 1 91 ? 4.596 -11.823 -4.535 1.00 97.88 91 TRP A CA 1
ATOM 717 C C . TRP A 1 91 ? 4.602 -11.877 -6.068 1.00 97.88 91 TRP A C 1
ATOM 719 O O . TRP A 1 91 ? 5.662 -11.955 -6.686 1.00 97.88 91 TRP A O 1
ATOM 729 N N . ASN A 1 92 ? 3.429 -11.775 -6.696 1.00 98.06 92 ASN A N 1
ATOM 730 C CA . ASN A 1 92 ? 3.350 -11.641 -8.152 1.00 98.06 92 ASN A CA 1
ATOM 731 C C . ASN A 1 92 ? 4.086 -10.370 -8.588 1.00 98.06 92 ASN A C 1
ATOM 733 O O . ASN A 1 92 ? 3.869 -9.310 -8.005 1.00 98.06 92 ASN A O 1
ATOM 737 N N . GLY A 1 93 ? 4.940 -10.486 -9.606 1.00 97.56 93 GLY A N 1
ATOM 738 C CA . GLY A 1 93 ? 5.716 -9.370 -10.144 1.00 97.56 93 GLY A CA 1
ATOM 739 C C . GLY A 1 93 ? 6.869 -8.889 -9.260 1.00 97.56 93 GLY A C 1
ATOM 740 O O . GLY A 1 93 ? 7.486 -7.886 -9.602 1.00 97.56 93 GLY A O 1
ATOM 741 N N . LYS A 1 94 ? 7.178 -9.569 -8.151 1.00 97.44 94 LYS A N 1
ATOM 742 C CA . LYS A 1 94 ? 8.406 -9.328 -7.384 1.00 97.44 94 LYS A CA 1
ATOM 743 C C . LYS A 1 94 ? 9.635 -9.668 -8.220 1.00 97.44 94 LYS A C 1
ATOM 745 O O . LYS A 1 94 ? 9.660 -10.701 -8.885 1.00 97.44 94 LYS A O 1
ATOM 750 N N . LEU A 1 95 ? 10.658 -8.825 -8.130 1.00 96.19 95 LEU A N 1
ATOM 751 C CA . LEU A 1 95 ? 11.948 -9.085 -8.753 1.00 96.19 95 LEU A CA 1
ATOM 752 C C . LEU A 1 95 ? 12.770 -10.087 -7.928 1.00 96.19 95 LEU A C 1
ATOM 754 O O . LEU A 1 95 ? 12.772 -10.007 -6.691 1.00 96.19 95 LEU A O 1
ATOM 758 N N . PRO A 1 96 ? 13.480 -11.019 -8.588 1.00 93.12 96 PRO A N 1
ATOM 759 C CA . PRO A 1 96 ? 14.416 -11.916 -7.922 1.00 93.12 96 PRO A CA 1
ATOM 760 C C . PRO A 1 96 ? 15.590 -11.126 -7.325 1.00 93.12 96 PRO A C 1
ATOM 762 O O . PRO A 1 96 ? 15.830 -9.969 -7.685 1.00 93.12 96 PRO A O 1
ATOM 765 N N . LYS A 1 97 ? 16.318 -11.730 -6.378 1.00 90.69 97 LYS A N 1
ATOM 766 C CA . LYS A 1 97 ? 17.333 -11.016 -5.584 1.00 90.69 97 LYS A CA 1
ATOM 767 C C . LYS A 1 97 ? 18.437 -10.426 -6.458 1.00 90.69 97 LYS A C 1
ATOM 769 O O . LYS A 1 97 ? 18.916 -9.337 -6.164 1.00 90.69 97 LYS A O 1
ATOM 774 N N . GLU A 1 98 ? 18.782 -11.123 -7.530 1.00 90.88 98 GLU A N 1
ATOM 775 C CA . GLU A 1 98 ? 19.827 -10.788 -8.496 1.00 90.88 98 GLU A CA 1
ATOM 776 C C . GLU A 1 98 ? 19.472 -9.541 -9.324 1.00 90.88 98 GLU A C 1
ATOM 778 O O . GLU A 1 98 ? 20.361 -8.835 -9.783 1.00 90.88 98 GLU A O 1
ATOM 783 N N . GLN A 1 99 ? 18.176 -9.240 -9.478 1.00 91.25 99 GLN A N 1
ATOM 784 C CA . GLN A 1 99 ? 17.662 -8.070 -10.209 1.00 91.25 99 GLN A CA 1
ATOM 785 C C . GLN A 1 99 ? 17.137 -6.969 -9.271 1.00 91.25 99 GLN A C 1
ATOM 787 O O . GLN A 1 99 ? 16.769 -5.879 -9.714 1.00 91.25 99 GLN A O 1
ATOM 792 N N . ASN A 1 100 ? 17.080 -7.238 -7.964 1.00 92.19 100 ASN A N 1
ATOM 793 C CA . ASN A 1 100 ? 16.642 -6.278 -6.963 1.00 92.19 100 ASN A CA 1
ATOM 794 C C . ASN A 1 100 ? 17.803 -5.348 -6.570 1.00 92.19 100 ASN A C 1
ATOM 796 O O . ASN A 1 100 ? 18.713 -5.726 -5.831 1.00 92.19 100 ASN A O 1
ATOM 800 N N . LYS A 1 101 ? 17.734 -4.100 -7.040 1.00 90.81 101 LYS A N 1
ATOM 801 C CA . LYS A 1 101 ? 18.695 -3.029 -6.737 1.00 90.81 101 LYS A CA 1
ATOM 802 C C . LYS A 1 101 ? 18.621 -2.530 -5.291 1.00 90.81 101 LYS A C 1
ATOM 804 O O . LYS A 1 101 ? 19.559 -1.880 -4.825 1.00 90.81 101 LYS A O 1
ATOM 809 N N . ASP A 1 102 ? 17.535 -2.810 -4.572 1.00 92.00 102 ASP A N 1
ATOM 810 C CA . ASP A 1 102 ? 17.390 -2.470 -3.164 1.00 92.00 102 ASP A CA 1
ATOM 811 C C . ASP A 1 102 ? 17.859 -3.627 -2.271 1.00 92.00 102 ASP A C 1
ATOM 813 O O . ASP A 1 102 ? 17.436 -4.783 -2.364 1.00 92.00 102 ASP A O 1
ATOM 817 N N . ARG A 1 103 ? 18.766 -3.321 -1.341 1.00 89.38 103 ARG A N 1
ATOM 818 C CA . ARG A 1 103 ? 19.333 -4.343 -0.451 1.00 89.38 103 ARG A CA 1
ATOM 819 C C . ARG A 1 103 ? 18.311 -4.891 0.543 1.00 89.38 103 ARG A C 1
ATOM 821 O O . ARG A 1 103 ? 18.511 -5.992 1.060 1.00 89.38 103 ARG A O 1
ATOM 828 N N . ARG A 1 104 ? 17.246 -4.138 0.810 1.00 91.00 104 ARG A N 1
ATOM 829 C CA . ARG A 1 104 ? 16.394 -4.286 1.985 1.00 91.00 104 ARG A CA 1
ATOM 830 C C . ARG A 1 104 ? 14.916 -4.447 1.642 1.00 91.00 104 ARG A C 1
ATOM 832 O O . ARG A 1 104 ? 14.226 -5.189 2.337 1.00 91.00 104 ARG A O 1
ATOM 839 N N . PHE A 1 105 ? 14.418 -3.736 0.643 1.00 95.62 105 PHE A N 1
ATOM 840 C CA . PHE A 1 105 ? 13.001 -3.712 0.297 1.00 95.62 105 PHE A CA 1
ATOM 841 C C . PHE A 1 105 ? 12.698 -4.576 -0.927 1.00 95.62 105 PHE A C 1
ATOM 843 O O . PHE A 1 105 ? 13.576 -4.878 -1.734 1.00 95.62 105 PHE A O 1
ATOM 850 N N . GLU A 1 106 ? 11.444 -4.999 -1.052 1.00 97.38 106 GLU A N 1
ATOM 851 C CA . GLU A 1 106 ? 10.953 -5.608 -2.284 1.00 97.38 106 GLU A CA 1
ATOM 852 C C . GLU A 1 106 ? 11.062 -4.600 -3.433 1.00 97.38 106 GLU A C 1
ATOM 854 O O . GLU A 1 106 ? 10.780 -3.410 -3.251 1.00 97.38 106 GLU A O 1
ATOM 859 N N . MET A 1 107 ? 11.429 -5.095 -4.612 1.00 97.88 107 MET A N 1
ATOM 860 C CA . MET A 1 107 ? 11.231 -4.397 -5.876 1.00 97.88 107 MET A CA 1
ATOM 861 C C . MET A 1 107 ? 10.218 -5.161 -6.712 1.00 97.88 107 MET A C 1
ATOM 863 O O . MET A 1 107 ? 10.221 -6.394 -6.726 1.00 97.88 107 MET A O 1
ATOM 867 N N . PHE A 1 108 ? 9.375 -4.428 -7.429 1.00 98.44 108 PHE A N 1
ATOM 868 C CA . PHE A 1 108 ? 8.386 -5.006 -8.328 1.00 98.44 108 PHE A CA 1
ATOM 869 C C . PHE A 1 108 ? 8.646 -4.580 -9.766 1.00 98.44 108 PHE A C 1
ATOM 871 O O . PHE A 1 108 ? 9.100 -3.469 -10.034 1.00 98.44 108 PHE A O 1
ATOM 878 N N . LYS A 1 109 ? 8.310 -5.454 -10.711 1.00 97.75 109 LYS A N 1
ATOM 879 C CA . LYS A 1 109 ? 8.472 -5.175 -12.135 1.00 97.75 109 LYS A CA 1
ATOM 880 C C . LYS A 1 109 ? 7.571 -4.051 -12.640 1.00 97.75 109 LYS A C 1
ATOM 882 O O . LYS A 1 109 ? 7.933 -3.405 -13.601 1.00 97.75 109 LYS A O 1
ATOM 887 N N . ALA A 1 110 ? 6.437 -3.784 -11.987 1.00 98.56 110 ALA A N 1
ATOM 888 C CA . ALA A 1 110 ? 5.568 -2.649 -12.306 1.00 98.56 110 ALA A CA 1
ATOM 889 C C . ALA A 1 110 ? 4.810 -2.150 -11.059 1.00 98.56 110 ALA A C 1
ATOM 891 O O . ALA A 1 110 ? 4.559 -2.959 -10.155 1.00 98.56 110 ALA A O 1
ATOM 892 N N . PRO A 1 111 ? 4.377 -0.870 -11.003 1.00 98.75 111 PRO A N 1
ATOM 893 C CA . PRO A 1 111 ? 3.693 -0.290 -9.841 1.00 98.75 111 PRO A CA 1
ATOM 894 C C . PRO A 1 111 ? 2.461 -1.075 -9.383 1.00 98.75 111 PRO A C 1
ATOM 896 O O . PRO A 1 111 ? 2.232 -1.233 -8.184 1.00 98.75 111 PRO A O 1
ATOM 899 N N . VAL A 1 112 ? 1.690 -1.621 -10.332 1.00 98.81 112 VAL A N 1
ATOM 900 C CA . VAL A 1 112 ? 0.468 -2.391 -10.046 1.00 98.81 112 VAL A CA 1
ATOM 901 C C . VAL A 1 112 ? 0.743 -3.591 -9.136 1.00 98.81 112 VAL A C 1
ATOM 903 O O . VAL A 1 112 ? -0.056 -3.895 -8.254 1.00 98.81 112 VAL A O 1
ATOM 906 N N . TYR A 1 113 ? 1.908 -4.230 -9.276 1.00 98.88 113 TYR A N 1
ATOM 907 C CA . TYR A 1 113 ? 2.292 -5.383 -8.464 1.00 98.88 113 TYR A CA 1
ATOM 908 C C . TYR A 1 113 ? 2.669 -4.993 -7.033 1.00 98.88 113 TYR A C 1
ATOM 910 O O . TYR A 1 113 ? 2.308 -5.709 -6.098 1.00 98.88 113 TYR A O 1
ATOM 918 N N . GLY A 1 114 ? 3.327 -3.847 -6.842 1.00 98.69 114 GLY A N 1
ATOM 919 C CA . GLY A 1 114 ? 3.628 -3.336 -5.505 1.00 98.69 114 GLY A CA 1
ATOM 920 C C . GLY A 1 114 ? 2.386 -2.860 -4.765 1.00 98.69 114 GLY A C 1
ATOM 921 O O . GLY A 1 114 ? 2.202 -3.196 -3.596 1.00 98.69 114 GLY A O 1
ATOM 922 N N . VAL A 1 115 ? 1.486 -2.153 -5.457 1.00 98.88 115 VAL A N 1
ATOM 923 C CA . VAL A 1 115 ? 0.176 -1.775 -4.901 1.00 98.88 115 VAL A CA 1
ATOM 924 C C . VAL A 1 115 ? -0.620 -3.028 -4.530 1.00 98.88 115 VAL A C 1
ATOM 926 O O . VAL A 1 115 ? -1.161 -3.112 -3.432 1.00 98.88 115 VAL A O 1
ATOM 929 N N . ARG A 1 116 ? -0.627 -4.052 -5.390 1.00 98.81 116 ARG A N 1
ATOM 930 C CA . ARG A 1 116 ? -1.285 -5.335 -5.109 1.00 98.81 116 ARG A CA 1
ATOM 931 C C . ARG A 1 116 ? -0.708 -6.023 -3.871 1.00 98.81 116 ARG A C 1
ATOM 933 O O . ARG A 1 116 ? -1.469 -6.506 -3.036 1.00 98.81 116 ARG A O 1
ATOM 940 N N . ALA A 1 117 ? 0.618 -6.099 -3.751 1.00 98.69 117 ALA A N 1
ATOM 941 C CA . ALA A 1 117 ? 1.268 -6.702 -2.589 1.00 98.69 117 ALA A CA 1
ATOM 942 C C . ALA A 1 117 ? 0.888 -5.967 -1.295 1.00 98.69 117 ALA A C 1
ATOM 944 O O . ALA A 1 117 ? 0.521 -6.608 -0.314 1.00 98.69 117 ALA A O 1
ATOM 945 N N . MET A 1 118 ? 0.869 -4.633 -1.334 1.00 98.12 118 MET A N 1
ATOM 946 C CA . MET A 1 118 ? 0.444 -3.788 -0.220 1.00 98.12 118 MET A CA 1
ATOM 947 C C . MET A 1 118 ? -1.024 -4.023 0.172 1.00 98.12 118 MET A C 1
ATOM 949 O O . MET A 1 118 ? -1.322 -4.161 1.354 1.00 98.12 118 MET A O 1
ATOM 953 N N . ILE A 1 119 ? -1.940 -4.141 -0.800 1.00 98.75 119 ILE A N 1
ATOM 954 C CA . ILE A 1 119 ? -3.351 -4.478 -0.532 1.00 98.75 119 ILE A CA 1
ATOM 955 C C . ILE A 1 119 ? -3.454 -5.811 0.218 1.00 98.75 119 ILE A C 1
ATOM 957 O O . ILE A 1 119 ? -4.187 -5.908 1.202 1.00 98.75 119 ILE A O 1
ATOM 961 N N . LYS A 1 120 ? -2.731 -6.839 -0.245 1.00 98.56 120 LYS A N 1
ATOM 962 C CA . LYS A 1 120 ? -2.773 -8.182 0.352 1.00 98.56 120 LYS A CA 1
ATOM 963 C C . LYS A 1 120 ? -2.192 -8.205 1.764 1.00 98.56 120 LYS A C 1
ATOM 965 O O . LYS A 1 120 ? -2.765 -8.869 2.620 1.00 98.56 120 LYS A O 1
ATOM 970 N N . ASP A 1 121 ? -1.097 -7.486 2.000 1.00 97.25 121 ASP A N 1
ATOM 971 C CA . ASP A 1 121 ? -0.469 -7.372 3.321 1.00 97.25 121 ASP A CA 1
ATOM 972 C C . ASP A 1 121 ? -1.427 -6.704 4.325 1.00 97.25 121 ASP A C 1
ATOM 974 O O . ASP A 1 121 ? -1.780 -7.305 5.338 1.00 97.25 121 ASP A O 1
ATOM 978 N N . LEU A 1 122 ? -1.993 -5.545 3.967 1.00 97.88 122 LEU A N 1
ATOM 979 C CA . LEU A 1 122 ? -2.956 -4.825 4.812 1.00 97.88 122 LEU A CA 1
ATOM 980 C C . LEU A 1 122 ? -4.235 -5.629 5.075 1.00 97.88 122 LEU A C 1
ATOM 982 O O . LEU A 1 122 ? -4.730 -5.662 6.202 1.00 97.88 122 LEU A O 1
ATOM 986 N N . LYS A 1 123 ? -4.789 -6.280 4.043 1.00 98.44 123 LYS A N 1
ATOM 987 C CA . LYS A 1 123 ? -5.978 -7.135 4.182 1.00 98.44 123 LYS A CA 1
ATOM 988 C C . LYS A 1 123 ? -5.721 -8.265 5.176 1.00 98.44 123 LYS A C 1
ATOM 990 O O . LYS A 1 123 ? -6.528 -8.467 6.079 1.00 98.44 123 LYS A O 1
ATOM 995 N N . HIS A 1 124 ? -4.592 -8.951 5.027 1.00 97.12 124 HIS A N 1
ATOM 996 C CA . HIS A 1 124 ? -4.205 -10.070 5.881 1.00 97.12 124 HIS A CA 1
ATOM 997 C C . HIS A 1 124 ? -3.994 -9.655 7.339 1.00 97.12 124 HIS A C 1
ATOM 999 O O . HIS A 1 124 ? -4.426 -10.363 8.248 1.00 97.12 124 HIS A O 1
ATOM 1005 N N . ASP A 1 125 ? -3.378 -8.501 7.589 1.00 96.38 125 ASP A N 1
ATOM 1006 C CA . ASP A 1 125 ? -3.168 -8.012 8.955 1.00 96.38 125 ASP A CA 1
ATOM 1007 C C . ASP A 1 125 ? -4.486 -7.626 9.639 1.00 96.38 125 ASP A C 1
ATOM 1009 O O . ASP A 1 125 ? -4.708 -7.972 10.806 1.00 96.38 125 ASP A O 1
ATOM 1013 N N . ILE A 1 126 ? -5.407 -6.992 8.902 1.00 97.94 126 ILE A N 1
ATOM 1014 C CA . ILE A 1 126 ? -6.762 -6.705 9.395 1.00 97.94 126 ILE A CA 1
ATOM 1015 C C . ILE A 1 126 ? -7.490 -8.008 9.750 1.00 97.94 126 ILE A C 1
ATOM 1017 O O . ILE A 1 126 ? -8.070 -8.107 10.832 1.00 97.94 126 ILE A O 1
ATOM 1021 N N . GLU A 1 127 ? -7.429 -9.020 8.881 1.00 97.25 127 GLU A N 1
ATOM 1022 C CA . GLU A 1 127 ? -8.043 -10.339 9.107 1.00 97.25 127 GLU A CA 1
ATOM 1023 C C . GLU A 1 127 ? -7.439 -11.080 10.304 1.00 97.25 127 GLU A C 1
ATOM 1025 O O . GLU A 1 127 ? -8.133 -11.828 10.989 1.00 97.25 127 GLU A O 1
ATOM 1030 N N . LYS A 1 128 ? -6.171 -10.814 10.625 1.00 96.81 128 LYS A N 1
ATOM 1031 C CA . LYS A 1 128 ? -5.493 -11.318 11.828 1.00 96.81 128 LYS A CA 1
ATOM 1032 C C . LYS A 1 128 ? -5.773 -10.520 13.098 1.00 96.81 128 LYS A C 1
ATOM 1034 O O . LYS A 1 128 ? -5.147 -10.766 14.129 1.00 96.81 128 LYS A O 1
ATOM 1039 N N . GLY A 1 129 ? -6.697 -9.566 13.045 1.00 96.19 129 GLY A N 1
ATOM 1040 C CA . GLY A 1 129 ? -7.125 -8.794 14.207 1.00 96.19 129 GLY A CA 1
ATOM 1041 C C . GLY A 1 129 ? -6.335 -7.509 14.444 1.00 96.19 129 GLY A C 1
ATOM 1042 O O . GLY A 1 129 ? -6.620 -6.806 15.414 1.00 96.19 129 GLY A O 1
ATOM 1043 N N . LYS A 1 130 ? -5.412 -7.118 13.552 1.00 97.12 130 LYS A N 1
ATOM 1044 C CA . LYS A 1 130 ? -4.812 -5.767 13.540 1.00 97.12 130 LYS A CA 1
ATOM 1045 C C . LYS A 1 130 ? -5.773 -4.771 12.885 1.00 97.12 130 LYS A C 1
ATOM 1047 O O . LYS A 1 130 ? -5.443 -4.053 11.951 1.00 97.12 130 LYS A O 1
ATOM 1052 N N . ASN A 1 131 ? -7.015 -4.759 13.358 1.00 97.50 131 ASN A N 1
ATOM 1053 C CA . ASN A 1 131 ? -8.145 -4.104 12.706 1.00 97.50 131 ASN A CA 1
ATOM 1054 C C . ASN A 1 131 ? -8.482 -2.730 13.301 1.00 97.50 131 ASN A C 1
ATOM 1056 O O . ASN A 1 131 ? -9.636 -2.319 13.297 1.00 97.50 131 ASN A O 1
ATOM 1060 N N . THR A 1 132 ? -7.492 -2.009 13.817 1.00 98.31 132 THR A N 1
ATOM 1061 C CA . THR A 1 132 ? -7.598 -0.581 14.150 1.00 98.31 132 THR A CA 1
ATOM 1062 C C . THR A 1 132 ? -6.425 0.144 13.512 1.00 98.31 132 THR A C 1
ATOM 1064 O O . THR A 1 132 ? -5.379 -0.464 13.286 1.00 98.31 132 THR A O 1
ATOM 1067 N N . VAL A 1 133 ? -6.563 1.444 13.234 1.00 97.12 133 VAL A N 1
ATOM 1068 C CA . VAL A 1 133 ? -5.459 2.221 12.643 1.00 97.12 133 VAL A CA 1
ATOM 1069 C C . VAL A 1 133 ? -4.177 2.128 13.488 1.00 97.12 133 VAL A C 1
ATOM 1071 O O . VAL A 1 133 ? -3.139 1.826 12.908 1.00 97.12 133 VAL A O 1
ATOM 1074 N N . PRO A 1 134 ? -4.196 2.307 14.828 1.00 95.31 134 PRO A N 1
ATOM 1075 C CA . PRO A 1 134 ? -2.991 2.134 15.638 1.00 95.31 134 PRO A CA 1
ATOM 1076 C C . PRO A 1 134 ? -2.369 0.742 15.513 1.00 95.31 134 PRO A C 1
ATOM 1078 O O . PRO A 1 134 ? -1.190 0.647 15.199 1.00 95.31 134 PRO A O 1
ATOM 1081 N N . ALA A 1 135 ? -3.160 -0.324 15.682 1.00 94.56 135 ALA A N 1
ATOM 1082 C CA . ALA A 1 135 ? -2.638 -1.690 15.662 1.00 94.56 135 ALA A CA 1
ATOM 1083 C C . ALA A 1 135 ? -2.057 -2.074 14.295 1.00 94.56 135 ALA A C 1
ATOM 1085 O O . ALA A 1 135 ? -1.054 -2.780 14.232 1.00 94.56 135 ALA A O 1
ATOM 1086 N N . LEU A 1 136 ? -2.687 -1.607 13.21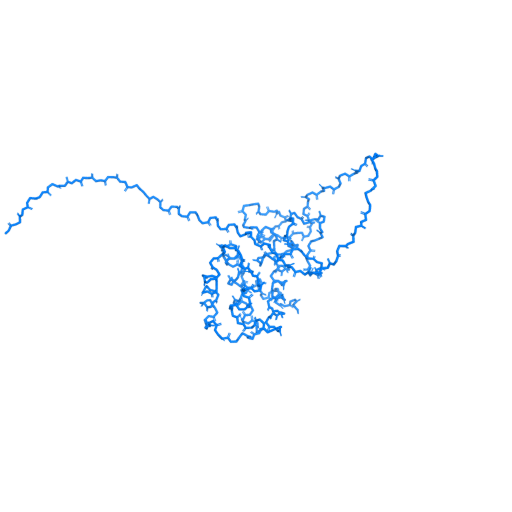4 1.00 94.75 136 LEU A N 1
ATOM 1087 C CA . LEU A 1 136 ? -2.217 -1.839 11.855 1.00 94.75 136 LEU A CA 1
ATOM 1088 C C . LEU A 1 136 ? -0.914 -1.079 11.585 1.00 94.75 136 LEU A C 1
ATOM 1090 O O . LEU A 1 136 ? 0.045 -1.673 11.115 1.00 94.75 136 LEU A O 1
ATOM 1094 N N . ILE A 1 137 ? -0.845 0.214 11.922 1.00 92.06 137 ILE A N 1
ATOM 1095 C CA . ILE A 1 137 ? 0.348 1.040 11.673 1.00 92.06 137 ILE A CA 1
ATOM 1096 C C . ILE A 1 137 ? 1.528 0.635 12.565 1.00 92.06 137 ILE A C 1
ATOM 1098 O O . ILE A 1 137 ? 2.670 0.686 12.119 1.00 92.06 137 ILE A O 1
ATOM 1102 N N . GLU A 1 138 ? 1.281 0.200 13.800 1.00 89.38 138 GLU A N 1
ATOM 1103 C CA . GLU A 1 138 ? 2.331 -0.319 14.684 1.00 89.38 138 GLU A CA 1
ATOM 1104 C C . GLU A 1 138 ? 2.923 -1.645 14.184 1.00 89.38 138 GLU A C 1
ATOM 1106 O O . GLU A 1 138 ? 4.122 -1.862 14.353 1.00 89.38 138 GLU A O 1
ATOM 1111 N N . GLU A 1 139 ? 2.122 -2.505 13.545 1.00 87.06 139 GLU A N 1
ATOM 1112 C CA . GLU A 1 139 ? 2.616 -3.709 12.855 1.00 87.06 139 GLU A CA 1
ATOM 1113 C C . GLU A 1 139 ? 3.370 -3.340 11.569 1.00 87.06 139 GLU A C 1
ATOM 1115 O O . GLU A 1 139 ? 4.453 -3.864 11.305 1.00 87.06 139 GLU A O 1
ATOM 1120 N N . TYR A 1 140 ? 2.814 -2.409 10.789 1.00 81.69 140 TYR A N 1
ATOM 1121 C CA . TYR A 1 140 ? 3.340 -2.013 9.484 1.00 81.69 140 TYR A CA 1
ATOM 1122 C C . TYR A 1 140 ? 4.681 -1.263 9.591 1.00 81.69 140 TYR A C 1
ATOM 1124 O O . TYR A 1 140 ? 5.593 -1.476 8.791 1.00 81.69 140 TYR A O 1
ATOM 1132 N N . ALA A 1 141 ? 4.821 -0.399 10.601 1.00 73.12 141 ALA A N 1
ATOM 1133 C CA . ALA A 1 141 ? 5.996 0.433 10.849 1.00 73.12 141 ALA A CA 1
ATOM 1134 C C . ALA A 1 141 ? 6.304 0.532 12.365 1.00 73.12 141 ALA A C 1
ATOM 1136 O O . ALA A 1 141 ? 6.081 1.586 12.979 1.00 73.12 141 ALA A O 1
ATOM 1137 N N . PRO A 1 142 ? 6.820 -0.546 12.994 1.00 65.25 142 PRO A N 1
ATOM 1138 C CA . PRO A 1 142 ? 7.115 -0.571 14.426 1.00 65.25 142 PRO A CA 1
ATOM 1139 C C . PRO A 1 142 ? 8.179 0.472 14.801 1.00 65.25 142 PRO A C 1
ATOM 1141 O O . PRO A 1 142 ? 9.107 0.737 14.043 1.00 65.25 142 PRO A O 1
ATOM 1144 N N . LYS A 1 143 ? 8.037 1.092 15.979 1.00 56.62 143 LYS A N 1
ATOM 1145 C CA . LYS A 1 143 ? 8.814 2.272 16.397 1.00 56.62 143 LYS A CA 1
ATOM 1146 C C . LYS A 1 143 ? 10.318 2.017 16.525 1.00 56.62 143 LYS A C 1
ATOM 1148 O O . LYS A 1 143 ? 10.743 1.226 17.361 1.00 56.62 143 LYS A O 1
ATOM 1153 N N . PHE A 1 144 ? 11.092 2.869 15.861 1.00 49.75 144 PHE A N 1
ATOM 1154 C CA . PHE A 1 144 ? 12.213 3.574 16.485 1.00 49.75 144 PHE A CA 1
ATOM 1155 C C . PHE A 1 144 ? 12.397 4.918 15.754 1.00 49.75 144 PHE A C 1
ATOM 1157 O O . PHE A 1 144 ? 12.617 4.925 14.553 1.00 49.75 144 PHE A O 1
ATOM 1164 N N . GLU A 1 145 ? 12.203 6.037 16.462 1.00 43.03 145 GLU A N 1
ATOM 1165 C CA . GLU A 1 145 ? 12.334 7.445 16.001 1.00 43.03 145 GLU A CA 1
ATOM 1166 C C . GLU A 1 145 ? 11.220 8.088 15.142 1.00 43.03 145 GLU A C 1
ATOM 1168 O O . GLU A 1 145 ? 11.302 9.275 14.841 1.00 43.03 145 GLU A O 1
ATOM 1173 N N . ASN A 1 146 ? 10.119 7.403 14.817 1.00 52.81 146 ASN A N 1
ATOM 1174 C CA . ASN A 1 146 ? 8.985 8.058 14.146 1.00 52.81 146 ASN A CA 1
ATOM 1175 C C . ASN A 1 146 ? 7.985 8.668 15.136 1.00 52.81 146 ASN A C 1
ATOM 1177 O O . ASN A 1 146 ? 7.625 8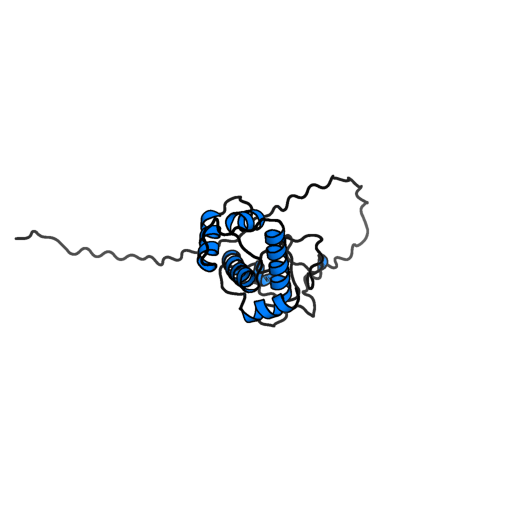.061 16.149 1.00 52.81 146 ASN A O 1
ATOM 1181 N N . ASN A 1 147 ? 7.413 9.821 14.774 1.00 66.94 147 ASN A N 1
ATOM 1182 C CA . ASN A 1 147 ? 6.177 10.309 15.380 1.00 66.94 147 ASN A CA 1
ATOM 1183 C C . ASN A 1 147 ? 5.003 9.428 14.907 1.00 66.94 147 ASN A C 1
ATOM 1185 O O . ASN A 1 147 ? 4.156 9.848 14.119 1.00 66.94 147 ASN A O 1
ATOM 1189 N N . THR A 1 148 ? 4.948 8.175 15.373 1.00 78.94 148 THR A N 1
ATOM 1190 C CA . THR A 1 148 ? 3.870 7.217 15.071 1.00 78.94 148 THR A CA 1
ATOM 1191 C C . THR A 1 148 ? 2.497 7.814 15.379 1.00 78.94 148 THR A C 1
ATOM 1193 O O . THR A 1 148 ? 1.520 7.491 14.711 1.00 78.94 148 THR A O 1
ATOM 1196 N N . ALA A 1 149 ? 2.408 8.751 16.331 1.00 86.62 149 ALA A N 1
ATOM 1197 C CA . ALA A 1 149 ? 1.174 9.475 16.605 1.00 86.62 149 ALA A CA 1
ATOM 1198 C C . ALA A 1 149 ? 0.735 10.366 15.426 1.00 86.62 149 ALA A C 1
ATOM 1200 O O . ALA A 1 149 ? -0.458 10.401 15.123 1.00 86.62 149 ALA A O 1
ATOM 1201 N N . ALA A 1 150 ? 1.659 11.038 14.731 1.00 88.81 150 ALA A N 1
ATOM 1202 C CA . ALA A 1 150 ? 1.366 11.805 13.517 1.00 88.81 150 ALA A CA 1
ATOM 1203 C C . ALA A 1 150 ? 0.967 10.904 12.337 1.00 88.81 150 ALA A C 1
ATOM 1205 O O . ALA A 1 150 ? 0.036 11.249 11.603 1.00 88.81 150 ALA A O 1
ATOM 1206 N N . TYR A 1 151 ? 1.597 9.732 12.197 1.00 90.25 151 TYR A N 1
ATOM 1207 C CA . TYR A 1 151 ? 1.209 8.734 11.194 1.00 90.25 151 TYR A CA 1
ATOM 1208 C C . TYR A 1 151 ? -0.229 8.257 11.445 1.00 90.25 151 TYR A C 1
ATOM 1210 O O . TYR A 1 151 ? -1.108 8.449 10.605 1.00 90.25 151 TYR A O 1
ATOM 1218 N N . ILE A 1 152 ? -0.508 7.752 12.651 1.00 93.50 152 ILE A N 1
ATOM 1219 C CA . ILE A 1 152 ? -1.848 7.312 13.057 1.00 93.50 152 ILE A CA 1
ATOM 1220 C C . ILE A 1 152 ? -2.869 8.439 12.867 1.00 93.50 152 ILE A C 1
ATOM 1222 O O . ILE A 1 152 ? -3.948 8.202 12.333 1.00 93.50 152 ILE A O 1
ATOM 1226 N N . LYS A 1 153 ? -2.539 9.677 13.264 1.00 94.75 153 LYS A N 1
ATOM 1227 C CA . LYS A 1 153 ? -3.427 10.839 13.089 1.00 94.75 153 LYS A CA 1
ATOM 1228 C C . LYS A 1 153 ? -3.746 11.091 11.615 1.00 94.75 153 LYS A C 1
ATOM 1230 O O . LYS A 1 153 ? -4.904 11.348 11.296 1.00 94.75 153 LYS A O 1
ATOM 1235 N N . THR A 1 154 ? -2.745 11.012 10.740 1.00 95.12 154 THR A N 1
ATOM 1236 C CA . THR A 1 154 ? -2.916 11.185 9.290 1.00 95.12 154 THR A CA 1
ATOM 1237 C C . THR A 1 154 ? -3.845 10.118 8.722 1.00 95.12 154 THR A C 1
ATOM 1239 O O . THR A 1 154 ? -4.851 10.457 8.106 1.00 95.12 154 THR A O 1
ATOM 1242 N N . VAL A 1 155 ? -3.583 8.845 9.022 1.00 96.19 155 VAL A N 1
ATOM 1243 C CA . VAL A 1 155 ? -4.382 7.725 8.505 1.00 96.19 155 VAL A CA 1
ATOM 1244 C C . VAL A 1 155 ? -5.814 7.777 9.048 1.00 96.19 155 VAL A C 1
ATOM 1246 O O . VAL A 1 155 ? -6.763 7.665 8.279 1.00 96.19 155 VAL A O 1
ATOM 1249 N N . CYS A 1 156 ? -6.009 8.045 10.344 1.00 98.12 156 CYS A N 1
ATOM 1250 C CA . CYS A 1 156 ? -7.345 8.247 10.920 1.00 98.12 156 CYS A CA 1
ATOM 1251 C C . CYS A 1 156 ? -8.111 9.384 10.227 1.00 98.12 156 CYS A C 1
ATOM 1253 O O . CYS A 1 156 ? -9.297 9.231 9.932 1.00 98.12 156 CYS A O 1
ATOM 1255 N N . LYS A 1 157 ? -7.440 10.513 9.950 1.00 98.06 157 LYS A N 1
ATOM 1256 C CA . LYS A 1 157 ? -8.037 11.658 9.250 1.00 98.06 157 LYS A CA 1
ATOM 1257 C C . LYS A 1 157 ? -8.474 11.277 7.834 1.00 98.06 157 LYS A C 1
ATOM 1259 O O . LYS A 1 157 ? -9.594 11.601 7.452 1.00 98.06 157 LYS A O 1
ATOM 1264 N N . ASP A 1 158 ? -7.621 10.585 7.084 1.00 97.12 158 ASP A N 1
ATOM 1265 C CA . ASP A 1 158 ? -7.913 10.184 5.703 1.00 97.12 158 ASP A CA 1
ATOM 1266 C C . ASP A 1 158 ? -9.061 9.177 5.618 1.00 97.12 158 ASP A C 1
ATOM 1268 O O . ASP A 1 158 ? -9.917 9.275 4.739 1.00 97.12 158 ASP A O 1
ATOM 1272 N N . LEU A 1 159 ? -9.104 8.229 6.557 1.00 97.88 159 LEU A N 1
ATOM 1273 C CA . LEU A 1 159 ? -10.164 7.227 6.635 1.00 97.88 159 LEU A CA 1
ATOM 1274 C C . LEU A 1 159 ? -11.463 7.774 7.244 1.00 97.88 159 LEU A C 1
ATOM 1276 O O . LEU A 1 159 ? -12.494 7.117 7.136 1.00 97.88 159 LEU A O 1
ATOM 1280 N N . LYS A 1 160 ? -11.424 8.954 7.879 1.00 98.12 160 LYS A N 1
ATOM 1281 C CA . LYS A 1 160 ? -12.524 9.537 8.667 1.00 98.12 160 LYS A CA 1
ATOM 1282 C C . LYS A 1 160 ? -13.005 8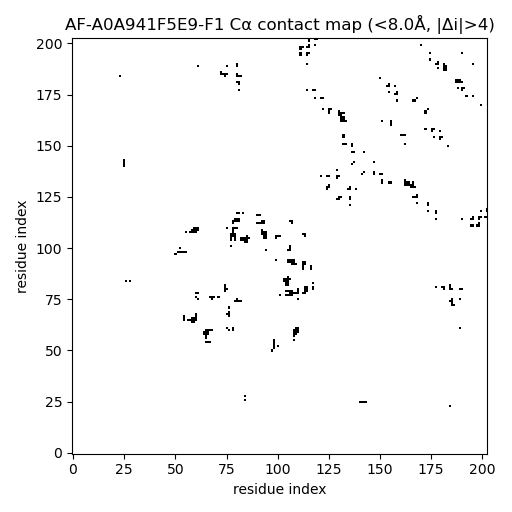.607 9.789 1.00 98.12 160 LYS A C 1
ATOM 1284 O O . LYS A 1 160 ? -14.202 8.444 10.009 1.00 98.12 160 LYS A O 1
ATOM 1289 N N . VAL A 1 161 ? -12.061 8.004 10.510 1.00 98.06 161 VAL A N 1
ATOM 1290 C CA . VAL A 1 161 ? -12.337 7.072 11.615 1.00 98.06 161 VAL A CA 1
ATOM 1291 C C . VAL A 1 161 ? -11.606 7.476 12.890 1.00 98.06 161 VAL A C 1
ATOM 1293 O O . VAL A 1 161 ? -10.532 8.080 12.852 1.00 98.06 161 VAL A O 1
ATOM 1296 N N . SER A 1 162 ? -12.164 7.106 14.044 1.00 97.62 162 SER A N 1
ATOM 1297 C CA . SER A 1 162 ? -11.458 7.225 15.320 1.00 97.62 162 SER A CA 1
ATOM 1298 C C . SER A 1 162 ? -10.345 6.173 15.433 1.00 97.62 162 SER A C 1
ATOM 1300 O O . SER A 1 162 ? -10.318 5.176 14.711 1.00 97.62 162 SER A O 1
ATOM 1302 N N . LYS A 1 163 ? -9.427 6.358 16.388 1.00 96.12 163 LYS A N 1
ATOM 1303 C CA . LYS A 1 163 ? -8.350 5.389 16.670 1.00 96.12 163 LYS A CA 1
ATOM 1304 C C . LYS A 1 163 ? -8.868 4.029 17.165 1.00 96.12 163 LYS A C 1
ATOM 1306 O O . LYS A 1 163 ? -8.154 3.038 17.052 1.00 96.12 163 LYS A O 1
ATOM 1311 N N . THR A 1 164 ? -10.075 3.989 17.730 1.00 97.56 164 THR A N 1
ATOM 1312 C CA . THR A 1 164 ? -10.705 2.782 18.292 1.00 97.56 164 THR A CA 1
ATOM 1313 C C . THR A 1 164 ? -11.645 2.087 17.311 1.00 97.56 164 THR A C 1
ATOM 1315 O O . THR A 1 164 ? -12.038 0.947 17.559 1.00 97.56 164 THR A O 1
ATOM 1318 N N . ALA A 1 165 ? -11.992 2.741 16.198 1.00 97.94 165 ALA A N 1
ATOM 1319 C CA . ALA A 1 165 ? -12.870 2.182 15.184 1.00 97.94 165 ALA A CA 1
ATOM 1320 C C . ALA A 1 165 ? -12.287 0.890 14.598 1.00 97.94 165 ALA A C 1
ATOM 1322 O O . ALA A 1 165 ? -11.109 0.825 14.230 1.00 97.94 165 ALA A O 1
ATOM 1323 N N . LYS A 1 166 ? -13.140 -0.132 14.495 1.00 98.31 166 LYS A N 1
ATOM 1324 C CA . LYS A 1 166 ? -12.793 -1.404 13.869 1.00 98.31 166 LYS A CA 1
ATOM 1325 C C . LYS A 1 166 ? -12.876 -1.281 12.352 1.00 98.31 166 LYS A C 1
ATOM 1327 O O . LYS A 1 166 ? -13.902 -0.896 11.800 1.00 98.31 166 LYS A O 1
ATOM 1332 N N . LEU A 1 167 ? -11.779 -1.610 11.686 1.00 98.38 167 LEU A N 1
ATOM 1333 C CA . LEU A 1 167 ? -11.661 -1.632 10.238 1.00 98.38 167 LEU A CA 1
ATOM 1334 C C . LEU A 1 167 ? -12.136 -2.984 9.707 1.00 98.38 167 LEU A C 1
ATOM 1336 O O . LEU A 1 167 ? -11.686 -4.032 10.165 1.00 98.38 167 LEU A O 1
ATOM 1340 N N . LEU A 1 168 ? -12.995 -2.952 8.692 1.00 98.19 168 LEU A N 1
ATOM 1341 C CA . LEU A 1 168 ? -13.273 -4.105 7.838 1.00 98.19 168 LEU A CA 1
ATOM 1342 C C . LEU A 1 168 ? -12.457 -3.973 6.547 1.00 98.19 168 LEU A C 1
ATOM 1344 O O . LEU A 1 168 ? -12.372 -2.857 6.018 1.00 98.19 168 LEU A O 1
ATOM 1348 N N . PRO A 1 169 ? -11.894 -5.065 5.994 1.00 97.69 169 PRO A N 1
ATOM 1349 C CA . PRO A 1 169 ? -11.051 -5.028 4.798 1.00 97.69 169 PRO A CA 1
ATOM 1350 C C . PRO A 1 169 ? -11.890 -4.908 3.511 1.00 97.69 169 PRO A C 1
ATOM 1352 O O . PRO A 1 169 ? -11.716 -5.662 2.554 1.00 97.69 169 PRO A O 1
ATOM 1355 N N . THR A 1 170 ? -12.834 -3.965 3.489 1.00 98.56 170 THR A N 1
ATOM 1356 C CA . THR A 1 170 ? -13.618 -3.632 2.296 1.00 98.56 170 THR A CA 1
ATOM 1357 C C . THR A 1 170 ? -12.717 -2.998 1.239 1.00 98.56 170 THR A C 1
ATOM 1359 O O . THR A 1 170 ? -11.689 -2.396 1.569 1.00 98.56 170 THR A O 1
ATOM 1362 N N . LYS A 1 171 ? -13.122 -3.060 -0.037 1.00 98.56 171 LYS A N 1
ATOM 1363 C CA . LYS A 1 171 ? -12.405 -2.385 -1.131 1.00 98.56 171 LYS A CA 1
ATOM 1364 C C . LYS A 1 171 ? -12.146 -0.908 -0.817 1.00 98.56 171 LYS A C 1
ATOM 1366 O O . LYS A 1 171 ? -11.033 -0.427 -1.009 1.00 98.56 171 LYS A O 1
ATOM 1371 N N . ASN A 1 172 ? -13.145 -0.200 -0.282 1.00 98.56 172 ASN A N 1
ATOM 1372 C CA . ASN A 1 172 ? -13.008 1.216 0.053 1.00 98.56 172 ASN A CA 1
ATOM 1373 C C . ASN A 1 172 ? -12.028 1.456 1.211 1.00 98.56 172 ASN A C 1
ATOM 1375 O O . ASN A 1 172 ? -11.176 2.334 1.103 1.00 98.56 172 ASN A O 1
ATOM 1379 N N . THR A 1 173 ? -12.100 0.661 2.282 1.00 98.56 173 THR A N 1
ATOM 1380 C CA . THR A 1 173 ? -11.162 0.770 3.411 1.00 98.56 173 THR A CA 1
ATOM 1381 C C . THR A 1 173 ? -9.726 0.524 2.958 1.00 98.56 173 THR A C 1
ATOM 1383 O O . THR A 1 173 ? -8.839 1.317 3.261 1.00 98.56 173 THR A O 1
ATOM 1386 N N . LEU A 1 174 ? -9.498 -0.542 2.185 1.00 98.75 174 LEU A N 1
ATOM 1387 C CA . LEU A 1 174 ? -8.174 -0.883 1.662 1.00 98.75 174 LEU A CA 1
ATOM 1388 C C . LEU A 1 174 ? -7.640 0.204 0.728 1.00 98.75 174 LEU A C 1
ATOM 1390 O O . LEU A 1 174 ? -6.464 0.543 0.810 1.00 98.75 174 LEU A O 1
ATOM 1394 N N . ARG A 1 175 ? -8.499 0.805 -0.102 1.00 98.81 175 ARG A N 1
ATOM 1395 C CA . ARG A 1 175 ? -8.131 1.946 -0.950 1.00 98.81 175 ARG A CA 1
ATOM 1396 C C . ARG A 1 175 ? -7.645 3.125 -0.127 1.00 98.81 175 ARG A C 1
ATOM 1398 O O . ARG A 1 175 ? -6.549 3.620 -0.362 1.00 98.81 175 ARG A O 1
ATOM 1405 N N . LEU A 1 176 ? -8.430 3.547 0.861 1.00 98.62 176 LEU A N 1
ATOM 1406 C CA . LEU A 1 176 ? -8.069 4.675 1.718 1.00 98.62 176 LEU A CA 1
ATOM 1407 C C . LEU A 1 176 ? -6.766 4.408 2.485 1.00 98.62 176 LEU A C 1
ATOM 1409 O O . LEU A 1 176 ? -5.918 5.295 2.559 1.00 98.62 176 LEU A O 1
ATOM 1413 N N . LEU A 1 177 ? -6.569 3.182 2.984 1.00 98.50 177 LEU A N 1
ATOM 1414 C CA . LEU A 1 177 ? -5.323 2.777 3.640 1.00 98.50 177 LEU A CA 1
ATOM 1415 C C . LEU A 1 177 ? -4.126 2.838 2.691 1.00 98.50 177 LEU A C 1
ATOM 1417 O O . LEU A 1 177 ? -3.131 3.473 3.021 1.00 98.50 177 LEU A O 1
ATOM 1421 N N . VAL A 1 178 ? -4.223 2.220 1.511 1.00 98.56 178 VAL A N 1
ATOM 1422 C CA . VAL A 1 178 ? -3.137 2.196 0.521 1.00 98.56 178 VAL A CA 1
ATOM 1423 C C . VAL A 1 178 ? -2.742 3.609 0.109 1.00 98.56 178 VAL A C 1
ATOM 1425 O O . VAL A 1 178 ? -1.558 3.935 0.133 1.00 98.56 178 VAL A O 1
ATOM 1428 N N . LEU A 1 179 ? -3.715 4.458 -0.229 1.00 98.56 179 LEU A N 1
ATOM 1429 C CA . LEU A 1 179 ? -3.462 5.838 -0.645 1.00 98.56 179 LEU A CA 1
ATOM 1430 C C . LEU A 1 179 ? -2.823 6.659 0.488 1.00 98.56 179 LEU A C 1
ATOM 1432 O O . LEU A 1 179 ? -1.868 7.397 0.245 1.00 98.56 179 LEU A O 1
ATOM 1436 N N . SER A 1 180 ? -3.318 6.515 1.721 1.00 97.56 180 SER A N 1
ATOM 1437 C CA . SER A 1 180 ? -2.801 7.239 2.890 1.00 97.56 180 SER A CA 1
ATOM 1438 C C . SER A 1 180 ? -1.378 6.803 3.257 1.00 97.56 180 SER A C 1
ATOM 1440 O O . SER A 1 180 ? -0.478 7.640 3.331 1.00 97.56 180 SER A O 1
ATOM 1442 N N . ILE A 1 181 ? -1.149 5.495 3.411 1.00 96.12 181 ILE A N 1
ATOM 1443 C CA . ILE A 1 181 ? 0.153 4.914 3.772 1.00 96.12 181 ILE A CA 1
ATOM 1444 C C . ILE A 1 181 ? 1.175 5.217 2.674 1.00 96.12 181 ILE A C 1
ATOM 1446 O O . ILE A 1 181 ? 2.225 5.776 2.969 1.00 96.12 181 ILE A O 1
ATOM 1450 N N . ALA A 1 182 ? 0.856 4.979 1.396 1.00 96.44 182 ALA A N 1
ATOM 1451 C CA . ALA A 1 182 ? 1.778 5.277 0.297 1.00 96.44 182 ALA A CA 1
ATOM 1452 C C . ALA A 1 182 ? 2.184 6.758 0.255 1.00 96.44 182 ALA A C 1
ATOM 1454 O O . ALA A 1 182 ? 3.339 7.074 -0.042 1.00 96.44 182 ALA A O 1
ATOM 1455 N N . ARG A 1 183 ? 1.258 7.669 0.577 1.00 95.88 183 ARG A N 1
ATOM 1456 C CA . ARG A 1 183 ? 1.556 9.100 0.658 1.00 95.88 183 ARG A CA 1
ATOM 1457 C C . ARG A 1 183 ? 2.490 9.433 1.812 1.00 95.88 183 ARG A C 1
ATOM 1459 O O . ARG A 1 183 ? 3.425 10.201 1.605 1.00 95.88 183 ARG A O 1
ATOM 1466 N N . VAL A 1 184 ? 2.252 8.873 2.997 1.00 92.88 184 VAL A N 1
ATOM 1467 C CA . VAL A 1 184 ? 3.141 9.063 4.154 1.00 92.88 184 VAL A CA 1
ATOM 1468 C C . VAL A 1 184 ? 4.536 8.502 3.858 1.00 92.88 184 VAL A C 1
ATOM 1470 O O . VAL A 1 184 ? 5.526 9.185 4.100 1.00 92.88 184 VAL A O 1
ATOM 1473 N N . GLU A 1 185 ? 4.620 7.312 3.262 1.00 90.62 185 GLU A N 1
ATOM 1474 C CA . GLU A 1 185 ? 5.884 6.625 2.965 1.00 90.62 185 GLU A CA 1
ATOM 1475 C C . GLU A 1 185 ? 6.741 7.316 1.894 1.00 90.62 185 GLU A C 1
ATOM 1477 O O . GLU A 1 185 ? 7.967 7.206 1.918 1.00 90.62 185 GLU A O 1
ATOM 1482 N N . ASN A 1 186 ? 6.114 7.999 0.930 1.00 94.00 186 ASN A N 1
ATOM 1483 C CA . ASN A 1 186 ? 6.810 8.558 -0.237 1.00 94.00 186 ASN A CA 1
ATOM 1484 C C . ASN A 1 186 ? 6.738 10.090 -0.325 1.00 94.00 186 ASN A C 1
ATOM 1486 O O . ASN A 1 186 ? 7.275 10.664 -1.270 1.00 94.00 186 ASN A O 1
ATOM 1490 N N . GLY A 1 187 ? 6.066 10.759 0.615 1.00 92.69 187 GLY A N 1
ATOM 1491 C CA . GLY A 1 187 ? 5.937 12.219 0.640 1.00 92.69 187 GLY A CA 1
ATOM 1492 C C . GLY A 1 187 ? 5.111 12.811 -0.510 1.00 92.69 187 GLY A C 1
ATOM 1493 O O . GLY A 1 187 ? 5.245 13.996 -0.801 1.00 92.69 187 GLY A O 1
ATOM 1494 N N . GLY A 1 188 ? 4.272 12.019 -1.188 1.00 91.94 188 GLY A N 1
ATOM 1495 C CA . GLY A 1 188 ? 3.497 12.477 -2.346 1.00 91.94 188 GLY A CA 1
ATOM 1496 C C . GLY A 1 188 ? 2.383 11.521 -2.778 1.00 91.94 188 GLY A C 1
ATOM 1497 O O . GLY A 1 188 ? 2.345 10.360 -2.375 1.00 91.94 188 GLY A O 1
ATOM 1498 N N . ASN A 1 189 ? 1.456 12.015 -3.603 1.00 95.44 189 ASN A N 1
ATOM 1499 C CA . ASN A 1 189 ? 0.342 11.227 -4.140 1.00 95.44 189 ASN A CA 1
ATOM 1500 C C . ASN A 1 189 ? 0.769 10.496 -5.422 1.00 95.44 189 ASN A C 1
ATOM 1502 O O . ASN A 1 189 ? 0.670 11.058 -6.508 1.00 95.44 189 ASN A O 1
ATOM 1506 N N . TYR A 1 190 ? 1.228 9.250 -5.297 1.00 96.38 190 TYR A N 1
ATOM 1507 C CA . TYR A 1 190 ? 1.659 8.441 -6.450 1.00 96.38 190 TYR A CA 1
ATOM 1508 C C . TYR A 1 190 ? 0.652 7.358 -6.855 1.00 96.38 190 TYR A C 1
ATOM 1510 O O . TYR A 1 190 ? 0.560 6.997 -8.025 1.00 96.38 190 TYR A O 1
ATOM 1518 N N . VAL A 1 191 ? -0.115 6.821 -5.900 1.00 98.12 191 VAL A N 1
ATOM 1519 C CA . VAL A 1 191 ? -1.109 5.774 -6.173 1.00 98.12 191 VAL A CA 1
ATOM 1520 C C . VAL A 1 191 ? -2.444 6.425 -6.527 1.00 98.12 191 VAL A C 1
ATOM 1522 O O . VAL A 1 191 ? -3.101 7.004 -5.663 1.00 98.12 191 VAL A O 1
ATOM 1525 N N . SER A 1 192 ? -2.853 6.323 -7.793 1.00 98.12 192 SER A N 1
ATOM 1526 C CA . SER A 1 192 ? -4.178 6.760 -8.241 1.00 98.12 192 SER A CA 1
ATOM 1527 C C . SER A 1 192 ? -5.264 5.738 -7.881 1.00 98.12 192 SER A C 1
ATOM 1529 O O . SER A 1 192 ? -4.979 4.558 -7.662 1.00 98.12 192 SER A O 1
ATOM 1531 N N . ASN A 1 193 ? -6.529 6.175 -7.863 1.00 98.31 193 ASN A N 1
ATOM 1532 C CA . ASN A 1 193 ? -7.672 5.267 -7.705 1.00 98.31 193 ASN A CA 1
ATOM 1533 C C . ASN A 1 193 ? -7.689 4.188 -8.797 1.00 98.31 193 ASN A C 1
ATOM 1535 O O . ASN A 1 193 ? -7.889 3.020 -8.493 1.00 98.31 193 ASN A O 1
ATOM 1539 N N . GLU A 1 194 ? -7.398 4.562 -10.042 1.00 98.44 194 GLU A N 1
ATOM 1540 C CA . GLU A 1 194 ? -7.344 3.629 -11.168 1.00 98.44 194 GLU A CA 1
ATOM 1541 C C . GLU A 1 194 ? -6.239 2.576 -10.994 1.00 98.44 194 GLU A C 1
ATOM 1543 O O . GLU A 1 194 ? -6.457 1.386 -11.218 1.00 98.44 194 GLU A O 1
ATOM 1548 N N . LEU A 1 195 ? -5.040 2.984 -10.557 1.00 98.62 195 LEU A N 1
ATOM 1549 C CA . LEU A 1 195 ? -3.962 2.039 -10.271 1.00 98.62 195 LEU A CA 1
ATOM 1550 C C . LEU A 1 195 ? -4.341 1.099 -9.122 1.00 98.62 195 LEU A C 1
ATOM 1552 O O . LEU A 1 195 ? -4.069 -0.100 -9.204 1.00 98.62 195 LEU A O 1
ATOM 1556 N N . PHE A 1 196 ? -4.984 1.627 -8.077 1.00 98.81 196 PHE A N 1
ATOM 1557 C CA . PHE A 1 196 ? -5.530 0.808 -7.001 1.00 98.81 196 PHE A CA 1
ATOM 1558 C C . PHE A 1 196 ? -6.559 -0.195 -7.531 1.00 98.81 196 PHE A C 1
ATOM 1560 O O . PHE A 1 196 ? -6.463 -1.370 -7.197 1.00 98.81 196 PHE A O 1
ATOM 1567 N N . ASP A 1 197 ? -7.507 0.228 -8.367 1.00 98.81 197 ASP A N 1
ATOM 1568 C CA . ASP A 1 197 ? -8.559 -0.641 -8.901 1.00 98.81 197 ASP A CA 1
ATOM 1569 C C . ASP A 1 197 ? -7.985 -1.767 -9.765 1.00 98.81 197 ASP A C 1
ATOM 1571 O O . ASP A 1 197 ? -8.363 -2.928 -9.588 1.00 98.81 197 ASP A O 1
ATOM 1575 N N . ARG A 1 198 ? -7.003 -1.455 -10.621 1.00 98.69 198 ARG A N 1
ATOM 1576 C CA . ARG A 1 198 ? -6.260 -2.465 -11.389 1.00 98.69 198 ARG A CA 1
ATOM 1577 C C . ARG A 1 198 ? -5.557 -3.457 -10.469 1.00 98.69 198 ARG A C 1
ATOM 1579 O O . ARG A 1 198 ? -5.722 -4.660 -10.637 1.00 98.69 198 ARG A O 1
ATOM 1586 N N . ALA A 1 199 ? -4.831 -2.976 -9.462 1.00 98.75 199 ALA A N 1
ATOM 1587 C CA . ALA A 1 199 ? -4.150 -3.842 -8.502 1.00 98.75 199 ALA A CA 1
ATOM 1588 C C . ALA A 1 199 ? -5.129 -4.702 -7.683 1.00 98.75 199 ALA A C 1
ATOM 1590 O O . ALA A 1 199 ? -4.869 -5.885 -7.461 1.00 98.75 199 ALA A O 1
ATOM 1591 N N . TYR A 1 200 ? -6.257 -4.124 -7.263 1.00 98.69 200 TYR A N 1
ATOM 1592 C CA . TYR A 1 200 ? -7.315 -4.793 -6.510 1.00 98.69 200 TYR A CA 1
ATOM 1593 C C . TYR A 1 200 ? -7.999 -5.884 -7.338 1.00 98.69 200 TYR A C 1
ATOM 1595 O O . TYR A 1 200 ? -8.345 -6.919 -6.790 1.00 98.69 200 TYR A O 1
ATOM 1603 N N . SER A 1 201 ? -8.142 -5.718 -8.656 1.00 98.50 201 SER A N 1
ATOM 1604 C CA . SER A 1 201 ? -8.715 -6.760 -9.529 1.00 98.50 201 SER A CA 1
ATOM 1605 C C . SER A 1 201 ? -7.885 -8.055 -9.596 1.00 98.50 201 SER A C 1
ATOM 1607 O O . SER A 1 201 ? -8.366 -9.073 -10.079 1.00 98.50 201 SER A O 1
ATOM 1609 N N . MET A 1 202 ? -6.643 -8.029 -9.098 1.00 97.12 202 MET A N 1
ATOM 1610 C CA . MET A 1 202 ? -5.689 -9.141 -9.152 1.00 97.12 202 MET A CA 1
ATOM 1611 C C . MET A 1 202 ? -5.501 -9.872 -7.805 1.00 97.12 202 MET A C 1
ATOM 1613 O O . MET A 1 202 ? -4.572 -10.693 -7.692 1.00 97.12 202 MET A O 1
ATOM 1617 N N . ILE A 1 203 ? -6.226 -9.494 -6.742 1.00 90.00 203 ILE A N 1
ATOM 1618 C CA . ILE A 1 203 ? -5.945 -9.966 -5.366 1.00 90.00 203 ILE A CA 1
ATOM 1619 C C . ILE A 1 203 ? -6.528 -11.327 -5.036 1.00 90.00 203 ILE A C 1
ATOM 1621 O O . ILE A 1 203 ? -7.664 -11.617 -5.452 1.00 90.00 203 ILE A O 1
#

Organism: NCBI:txid2006564

Foldseek 3Di:
DDDDDDDDDDDDDDDPPPPPPPQDDFDDPDDDDDDDDDDDDDDDDDDPPPLPLAADPLAQALVRDRDQPVPFRPCRSQLALLQAWDDPDPQVQWDDPSNRPDPTGTHGSYNLSNLLVQLVLLQVCLVVVCFFLLSSLCNSGPDDPDPSVVLSVQLCVQQVHDRPDGHHSDLVNSVSNSQRSSCVNGVDRRQDPVSNVSSVVVD

pLDDT: mean 78.11, std 27.5, range [25.39, 98.88]

Nearest PDB structures (foldseek):
  7q47-assembly2_B  TM=9.134E-01  e=1.474E-09  Hafnia phage Enc34
  7q47-assembly1_A  TM=9.214E-01  e=2.075E-09  Hafnia phage Enc34
  7pnt-assembly1_c  TM=3.272E-01  e=5.726E-01  Mus musculus

Sequence (203 aa):
MDKKQKKILFISGGLVTTGAIVTTILLIRRRNKKRQQGLLPHRGSNILTTNRNELPSDFQNWNGGNTYLSNAPRGIRNNNPGNLIYTNIKWNGKLPKEQNKDRRFEMFKAPVYGVRAMIKDLKHDIEKGKNTVPALIEEYAPKFENNTAAYIKTVCKDLKVSKTAKLLPTKNTLRLLVLSIARVENGGNYVSNELFDRAYSMI